Protein AF-0000000079040332 (afdb_homodimer)

Sequence (284 aa):
MSKGRRFQNVTPEMDKLKLGEQLLMAARIGDLRDVELLFLKGADITYCDQYGLTALHAAAIKGHKDVALMLVEFGFDLESRDGEGHVPLHLAVVGGNLATVEMLIQNGANVNAKSKSGATPLYMATAMGYDDITEFLISRGGMSKGRRFQNVTPEMDKLKLGEQLLMAARIGDLRDVELLFLKGADITYCDQYGLTALHAAAIKGHKDVALMLVEFGFDLESRDGEGHVPLHLAVVGGNLATVEMLIQNGANVNAKSKSGATPLYMATAMGYDDITEFLISRGG

Foldseek 3Di:
DPPPPPPPCCDPVVLQQVLQVVLLVCLLVLPQPSNVVSVVVRHDQCHDDPQQDGSLLNNLLQQSQVNNLVSVVSPRDQLRQTNFRDGSLLSNLNSLHQSNNVSSVVSPRDLQRQTPVGDGSLNSNVVVVSVVNNVVSVVVPD/DCPPPPPVCCDPVVLQQVLQVVLLVCLLVLPQVSVVVSVVVRHDQCHDDPQQDGSLLNNLLQQSQVNNLVSVVSPRDQLRQTNFRDGSLLSNLNSLHQSNNVSSVVSPRDLARQTPVGDGSLNSNVVVVSVVNNVVSVVVPD

InterPro domains:
  IPR002110 Ankyrin repeat [PF00023] (118-141)
  IPR002110 Ankyrin repeat [PF12796] (23-114)
  IPR002110 Ankyrin repeat [PR01415] (52-67)
  IPR002110 Ankyrin repeat [PR01415] (100-114)
  IPR002110 Ankyrin repeat [PS50088] (51-83)
  IPR002110 Ankyrin repeat [PS50088] (84-116)
  IPR002110 Ankyrin repeat [PS50088] (117-142)
  IPR002110 Ankyrin repeat [SM00248] (51-80)
  IPR002110 Ankyrin repeat [SM00248] (84-113)
  IPR002110 Ankyrin repeat [SM00248] (117-142)
  IPR036770 Ankyrin repeat-containing domain superfamily [G3DSA:1.25.40.20] (2-142)
  IPR036770 Ankyrin repeat-containing domain superfamily [SSF48403] (23-141)

Solvent-accessible surface area (backbone atoms only — not comparable to full-atom values): 14486 Å² total; per-residue (Å²): 133,80,77,71,80,76,71,73,78,71,44,77,62,52,48,17,51,54,30,15,54,52,28,27,53,27,24,46,72,49,36,51,68,55,32,52,51,31,50,75,73,49,27,34,77,80,46,50,51,98,54,33,46,30,33,50,33,35,6,22,32,64,41,24,42,70,42,33,51,50,38,47,74,74,62,47,64,60,75,46,51,25,58,59,32,41,26,27,59,43,30,6,41,72,45,64,27,53,70,30,40,50,51,42,47,75,72,67,35,66,60,71,46,53,26,72,59,58,54,29,36,43,54,52,17,54,73,69,61,36,60,69,48,29,52,50,34,48,75,70,69,68,133,80,77,71,77,75,71,73,78,70,43,78,62,52,47,16,51,53,31,15,53,51,28,26,54,25,22,46,72,49,37,53,68,55,33,52,51,31,50,74,72,48,28,35,77,82,43,49,52,96,52,33,46,30,32,51,33,35,6,22,32,65,40,25,42,69,42,31,51,50,39,49,74,72,63,45,64,60,75,46,51,26,58,59,32,40,28,28,56,41,31,7,40,74,47,63,29,53,70,30,39,50,50,42,46,75,71,66,36,65,59,69,44,53,24,72,60,60,54,29,35,43,56,51,17,55,74,68,62,36,61,70,47,29,52,49,35,48,75,71,69,67

Radius of gyration: 22.01 Å; Cα contacts (8 Å, |Δi|>4): 512; chains: 2; bounding box: 84×58×55 Å

Secondary structure (DSSP, 8-state):
-----------HHHHHHHHHHHHHHHHHTT-HHHHHHHHHTT--TT-B-TT--BHHHHHHHTT-HHHHHHHHHHT--TT---TT---HHHHHHHHT-HHHHHHHHHTT--TT---TT---HHHHHHHHT-HHHHHHHHHTT-/-----------HHHHHHHHHHHHHHHHHTT-HHHHHHHHHTT--TT-B-TT--BHHHHHHHTT-HHHHHHHHHHT--TT---TT---HHHHHHHHT-HHHHHHHHHTT--TT---TT---HHHHHHHHT-HHHHHHHHHTT-

pLDDT: mean 92.26, std 16.17, range [25.64, 98.94]

Organism: Rubus argutus (NCBI:txid59490)

Nearest PDB structures (foldseek):
  8p9d-assembly1_F  TM=9.697E-01  e=2.340E-11  Lama glama
  9f23-assembly2_D  TM=9.684E-01  e=4.153E-11  synthetic construct
  2v5q-assembly1_D  TM=9.792E-01  e=7.370E-11  synthetic construct
  5kba-assembly1_B  TM=9.882E-01  e=8.547E-10  synthetic construct
  5kba-assembly2_D  TM=9.888E-01  e=1.598E-09  synthetic construct

Structure (mmCIF, N/CA/C/O backbone):
data_AF-0000000079040332-model_v1
#
loop_
_entity.id
_entity.type
_entity.pdbx_description
1 polymer 'Ankyrin repeat protein'
#
loop_
_atom_site.group_PDB
_atom_site.id
_atom_site.type_symbol
_atom_site.label_atom_id
_atom_site.label_alt_id
_atom_site.label_comp_id
_atom_site.label_asym_id
_atom_site.label_entity_id
_atom_site.label_seq_id
_atom_site.pdbx_PDB_ins_code
_atom_site.Cartn_x
_atom_site.Cartn_y
_atom_site.Cartn_z
_atom_site.occupancy
_atom_site.B_iso_or_equiv
_atom_site.auth_seq_id
_atom_site.auth_comp_id
_atom_site.auth_asym_id
_atom_site.auth_atom_id
_atom_site.pdbx_PDB_model_num
ATOM 1 N N . MET A 1 1 ? -39.75 18.578 34.094 1 30.09 1 MET A N 1
ATOM 2 C CA . MET A 1 1 ? -38.562 17.719 34.094 1 30.09 1 MET A CA 1
ATOM 3 C C . MET A 1 1 ? -37.594 18.125 32.969 1 30.09 1 MET A C 1
ATOM 5 O O . MET A 1 1 ? -37.875 17.938 31.797 1 30.09 1 MET A O 1
ATOM 9 N N . SER A 1 2 ? -36.875 19.281 33.125 1 26.05 2 SER A N 1
ATOM 10 C CA . SER A 1 2 ? -36.062 20.016 32.188 1 26.05 2 SER A CA 1
ATOM 11 C C . SER A 1 2 ? -34.844 19.188 31.734 1 26.05 2 SER A C 1
ATOM 13 O O . SER A 1 2 ? -34 18.812 32.562 1 26.05 2 SER A O 1
ATOM 15 N N . LYS A 1 3 ? -35.125 18.078 31 1 36.06 3 LYS A N 1
ATOM 16 C CA . LYS A 1 3 ? -34 17.297 30.5 1 36.06 3 LYS A CA 1
ATOM 17 C C . LYS A 1 3 ? -32.812 18.203 30.125 1 36.06 3 LYS A C 1
ATOM 19 O O . LYS A 1 3 ? -32.906 18.984 29.172 1 36.06 3 LYS A O 1
ATOM 24 N N . GLY A 1 4 ? -32.062 18.797 31.016 1 33.41 4 GLY A N 1
ATOM 25 C CA . GLY A 1 4 ? -30.906 19.625 30.781 1 33.41 4 GLY A CA 1
ATOM 26 C C . GLY A 1 4 ? -30.016 19.109 29.672 1 33.41 4 GLY A C 1
ATOM 27 O O . GLY A 1 4 ? -29.75 17.906 29.578 1 33.41 4 GLY A O 1
ATOM 28 N N . ARG A 1 5 ? -29.969 19.656 28.484 1 37.31 5 ARG A N 1
ATOM 29 C CA . ARG A 1 5 ? -29.047 19.406 27.391 1 37.31 5 ARG A CA 1
ATOM 30 C C . ARG A 1 5 ? -27.609 19.375 27.875 1 37.31 5 ARG A C 1
ATOM 32 O O . ARG A 1 5 ? -27.062 20.406 28.281 1 37.31 5 ARG A O 1
ATOM 39 N N . ARG A 1 6 ? -27.172 18.375 28.672 1 36.81 6 ARG A N 1
ATOM 40 C CA . ARG A 1 6 ? -25.781 18.25 29.094 1 36.81 6 ARG A CA 1
ATOM 41 C C . ARG A 1 6 ? -24.828 18.672 27.969 1 36.81 6 ARG A C 1
ATOM 43 O O . ARG A 1 6 ? -24.781 18.031 26.922 1 36.81 6 ARG A O 1
ATOM 50 N N . PHE A 1 7 ? -24.5 19.938 27.703 1 39.25 7 PHE A N 1
ATOM 51 C CA . PHE A 1 7 ? -23.328 20.484 27.031 1 39.25 7 PHE A CA 1
ATOM 52 C C . PHE A 1 7 ? -22.094 19.625 27.281 1 39.25 7 PHE A C 1
ATOM 54 O O . PHE A 1 7 ? -21.672 19.469 28.422 1 39.25 7 PHE A O 1
ATOM 61 N N . GLN A 1 8 ? -21.984 18.516 26.719 1 42.94 8 GLN A N 1
ATOM 62 C CA . GLN A 1 8 ? -20.719 17.812 26.859 1 42.94 8 GLN A CA 1
ATOM 63 C C . GLN A 1 8 ? -19.531 18.781 26.875 1 42.94 8 GLN A C 1
ATOM 65 O O . GLN A 1 8 ? -19.422 19.641 26 1 42.94 8 GLN A O 1
ATOM 70 N N . ASN A 1 9 ? -19.031 19.25 27.891 1 43.06 9 ASN A N 1
ATOM 71 C CA . ASN A 1 9 ? -17.812 20 28.141 1 43.06 9 ASN A CA 1
ATOM 72 C C . ASN A 1 9 ? -16.703 19.625 27.172 1 43.06 9 ASN A C 1
ATOM 74 O O . ASN A 1 9 ? -16.016 18.609 27.359 1 43.06 9 ASN A O 1
ATOM 78 N N . VAL A 1 10 ? -16.844 19.766 25.781 1 53.16 10 VAL A N 1
ATOM 79 C CA . VAL A 1 10 ? -15.742 19.641 24.844 1 53.16 10 VAL A CA 1
ATOM 80 C C . VAL A 1 10 ? -14.555 20.484 25.312 1 53.16 10 VAL A C 1
ATOM 82 O O . VAL A 1 10 ? -14.68 21.703 25.484 1 53.16 10 VAL A O 1
ATOM 85 N N . THR A 1 11 ? -13.734 19.891 26.188 1 57.22 11 THR A N 1
ATOM 86 C CA . THR A 1 11 ? -12.508 20.547 26.625 1 57.22 11 THR A CA 1
ATOM 87 C C . THR A 1 11 ? -11.711 21.062 25.438 1 57.22 11 THR A C 1
ATOM 89 O O . THR A 1 11 ? -11.922 20.609 24.312 1 57.22 11 THR A O 1
ATOM 92 N N . PRO A 1 12 ? -11.078 22.234 25.656 1 61.81 12 PRO A N 1
ATOM 93 C CA . PRO A 1 12 ? -10.203 22.75 24.609 1 61.81 12 PRO A CA 1
ATOM 94 C C . PRO A 1 12 ? -9.391 21.656 23.922 1 61.81 12 PRO A C 1
ATOM 96 O O . PRO A 1 12 ? -9.133 21.75 22.719 1 61.81 12 PRO A O 1
ATOM 99 N N . GLU A 1 13 ? -9.07 20.625 24.625 1 66.62 13 GLU A N 1
ATOM 100 C CA . GLU A 1 13 ? -8.273 19.547 24.078 1 66.62 13 GLU A CA 1
ATOM 101 C C . GLU A 1 13 ? -9.094 18.672 23.141 1 66.62 13 GLU A C 1
ATOM 103 O O . GLU A 1 13 ? -8.609 18.219 22.109 1 66.62 13 GLU A O 1
ATOM 108 N N . MET A 1 14 ? -10.211 18.391 23.5 1 70.62 14 MET A N 1
ATOM 109 C CA . MET A 1 14 ? -11.102 17.578 22.672 1 70.62 14 MET A CA 1
ATOM 110 C C . MET A 1 14 ? -11.406 18.266 21.344 1 70.62 14 MET A C 1
ATOM 112 O O . MET A 1 14 ? -11.547 17.609 20.312 1 70.62 14 MET A O 1
ATOM 116 N N . ASP A 1 15 ? -11.281 19.484 21.562 1 85.12 15 ASP A N 1
ATOM 117 C CA . ASP A 1 15 ? -11.523 20.281 20.359 1 85.12 15 ASP A CA 1
ATOM 118 C C . ASP A 1 15 ? -10.359 20.141 19.375 1 85.12 15 ASP A C 1
ATOM 120 O O . ASP A 1 15 ? -10.578 19.984 18.172 1 85.12 15 ASP A O 1
ATOM 124 N N . LYS A 1 16 ? -9.242 20.016 20.031 1 92.25 16 LYS A N 1
ATOM 125 C CA . LYS A 1 16 ? -8.07 19.906 19.172 1 92.25 16 LYS A CA 1
ATOM 126 C C . LYS A 1 16 ? -8.008 18.562 18.469 1 92.25 16 LYS A C 1
ATOM 128 O O . LYS A 1 16 ? -7.613 18.469 17.297 1 92.25 16 LYS A O 1
ATOM 133 N N . LEU A 1 17 ? -8.422 17.5 19.234 1 94.31 17 LEU A N 1
ATOM 134 C CA . LEU A 1 17 ? -8.43 16.156 18.672 1 94.31 17 LEU A CA 1
ATOM 135 C C . LEU A 1 17 ? -9.461 16.031 17.547 1 94.31 17 LEU A C 1
ATOM 137 O O . LEU A 1 17 ? -9.18 15.438 16.516 1 94.31 17 LEU A O 1
ATOM 141 N N . LYS A 1 18 ? -10.578 16.531 17.781 1 95.94 18 LYS A N 1
ATOM 142 C CA . LYS A 1 18 ? -11.609 16.531 16.75 1 95.94 18 LYS A CA 1
ATOM 143 C C . LYS A 1 18 ? -11.164 17.312 15.523 1 95.94 18 LYS A C 1
ATOM 145 O O . LYS A 1 18 ? -11.398 16.891 14.391 1 95.94 18 LYS A O 1
ATOM 150 N N . LEU A 1 19 ? -10.539 18.422 15.727 1 97.31 19 LEU A N 1
ATOM 151 C CA . LEU A 1 19 ? -10 19.219 14.625 1 97.31 19 LEU A CA 1
ATOM 152 C C . LEU A 1 19 ? -8.906 18.469 13.891 1 97.31 19 LEU A C 1
ATOM 154 O O . LEU A 1 19 ? -8.805 18.547 12.664 1 97.31 19 LEU A O 1
ATOM 158 N N . GLY A 1 20 ? -8.102 17.703 14.641 1 97.75 20 GLY A N 1
ATOM 159 C CA . GLY A 1 20 ? -7.086 16.859 14.016 1 97.75 20 GLY A CA 1
ATOM 160 C C . GLY A 1 20 ? -7.668 15.805 13.102 1 97.75 20 GLY A C 1
ATOM 161 O O . GLY A 1 20 ? -7.141 15.547 12.016 1 97.75 20 GLY A O 1
ATOM 162 N N . GLU A 1 21 ? -8.742 15.227 13.586 1 97.5 21 GLU A N 1
ATOM 163 C CA . GLU A 1 21 ? -9.453 14.25 12.766 1 97.5 21 GLU A CA 1
ATOM 164 C C . GLU A 1 21 ? -9.984 14.891 11.492 1 97.5 21 GLU A C 1
ATOM 166 O O . GLU A 1 21 ? -9.867 14.305 10.406 1 97.5 21 GLU A O 1
ATOM 171 N N . GLN A 1 22 ? -10.57 16.031 11.625 1 97.81 22 GLN A N 1
ATOM 172 C CA . GLN A 1 22 ? -11.07 16.766 10.461 1 97.81 22 GLN A CA 1
ATOM 173 C C . GLN A 1 22 ? -9.93 17.156 9.531 1 97.81 22 GLN A C 1
ATOM 175 O O . GLN A 1 22 ? -10.086 17.125 8.305 1 97.81 22 GLN A O 1
ATOM 180 N N . LEU A 1 23 ? -8.805 17.5 10.102 1 98.44 23 LEU A N 1
ATOM 181 C CA . LEU A 1 23 ? -7.633 17.859 9.312 1 98.44 23 LEU A CA 1
ATOM 182 C C . LEU A 1 23 ? -7.129 16.672 8.508 1 98.44 23 LEU A C 1
ATOM 184 O O . LEU A 1 23 ? -6.801 16.812 7.324 1 98.44 23 LEU A O 1
ATOM 188 N N . LEU A 1 24 ? -7.102 15.523 9.117 1 98.31 24 LEU A N 1
ATOM 189 C CA . LEU A 1 24 ? -6.711 14.312 8.398 1 98.31 24 LEU A CA 1
ATOM 190 C C . LEU A 1 24 ? -7.652 14.047 7.227 1 98.31 24 LEU A C 1
ATOM 192 O O . LEU A 1 24 ? -7.203 13.75 6.117 1 98.31 24 LEU A O 1
ATOM 196 N N . MET A 1 25 ? -8.938 14.219 7.438 1 97.12 25 MET A N 1
ATOM 197 C CA . MET A 1 25 ? -9.922 14.008 6.375 1 97.12 25 MET A CA 1
ATOM 198 C C . MET A 1 25 ? -9.719 15.016 5.242 1 97.12 25 MET A C 1
ATOM 200 O O . MET A 1 25 ? -9.773 14.656 4.066 1 97.12 25 MET A O 1
ATOM 204 N N . ALA A 1 26 ? -9.523 16.203 5.582 1 98.31 26 ALA A N 1
ATOM 205 C CA . ALA A 1 26 ? -9.281 17.25 4.59 1 98.31 26 ALA A CA 1
ATOM 206 C C . ALA A 1 26 ? -8.016 16.953 3.779 1 98.31 26 ALA A C 1
ATOM 208 O O . ALA A 1 26 ? -8 17.141 2.561 1 98.31 26 ALA A O 1
ATOM 209 N N . ALA A 1 27 ? -6.961 16.484 4.449 1 98.56 27 ALA A N 1
ATOM 210 C CA . ALA A 1 27 ? -5.711 16.141 3.787 1 98.56 27 ALA A CA 1
ATOM 211 C C . ALA A 1 27 ? -5.91 14.977 2.816 1 98.56 27 ALA A C 1
ATOM 213 O O . ALA A 1 27 ? -5.352 14.977 1.717 1 98.56 27 ALA A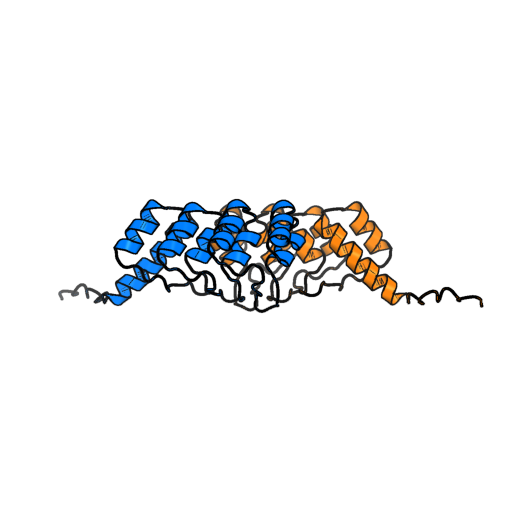 O 1
ATOM 214 N N . ARG A 1 28 ? -6.734 14.07 3.217 1 97.06 28 ARG A N 1
ATOM 215 C CA . ARG A 1 28 ? -7.004 12.875 2.426 1 97.06 28 ARG A CA 1
ATOM 216 C C . ARG A 1 28 ? -7.641 13.234 1.088 1 97.06 28 ARG A C 1
ATOM 218 O O . ARG A 1 28 ? -7.375 12.586 0.072 1 97.06 28 ARG A O 1
ATOM 225 N N . ILE A 1 29 ? -8.43 14.25 1.124 1 96.44 29 ILE A N 1
ATOM 226 C CA . ILE A 1 29 ? -9.133 14.578 -0.11 1 96.44 29 ILE A CA 1
ATOM 227 C C . ILE A 1 29 ? -8.453 15.75 -0.802 1 96.44 29 ILE A C 1
ATOM 229 O O . ILE A 1 29 ? -8.953 16.266 -1.802 1 96.44 29 ILE A O 1
ATOM 233 N N . GLY A 1 30 ? -7.383 16.266 -0.283 1 98.12 30 GLY A N 1
ATOM 234 C CA . GLY A 1 30 ? -6.578 17.281 -0.933 1 98.12 30 GLY A CA 1
ATOM 235 C C . GLY A 1 30 ? -7.164 18.672 -0.812 1 98.12 30 GLY A C 1
ATOM 236 O O . GLY A 1 30 ? -6.953 19.516 -1.681 1 98.12 30 GLY A O 1
ATOM 237 N N . ASP A 1 31 ? -7.941 18.906 0.249 1 98.12 31 ASP A N 1
ATOM 238 C CA . ASP A 1 31 ? -8.57 20.203 0.463 1 98.12 31 ASP A CA 1
ATOM 239 C C . ASP A 1 31 ? -7.617 21.156 1.167 1 98.12 31 ASP A C 1
ATOM 241 O O . ASP A 1 31 ? -7.66 21.297 2.391 1 98.12 31 ASP A O 1
ATOM 245 N N . LEU A 1 32 ? -6.887 21.859 0.374 1 98.62 32 LEU A N 1
ATOM 246 C CA . LEU A 1 32 ? -5.836 22.734 0.88 1 98.62 32 LEU A CA 1
ATOM 247 C C . LEU A 1 32 ? -6.418 23.812 1.79 1 98.62 32 LEU A C 1
ATOM 249 O O . LEU A 1 32 ? -5.875 24.078 2.863 1 98.62 32 LEU A O 1
ATOM 253 N N . ARG A 1 33 ? -7.492 24.359 1.397 1 98.44 33 ARG A N 1
ATOM 254 C CA . ARG A 1 33 ? -8.117 25.453 2.148 1 98.44 33 ARG A CA 1
ATOM 255 C C . ARG A 1 33 ? -8.555 24.969 3.529 1 98.44 33 ARG A C 1
ATOM 257 O O . ARG A 1 33 ? -8.258 25.609 4.539 1 98.44 33 ARG A O 1
ATOM 264 N N . ASP A 1 34 ? -9.211 23.844 3.588 1 98.44 34 ASP A N 1
ATOM 265 C CA . ASP A 1 34 ? -9.703 23.328 4.863 1 98.44 34 ASP A CA 1
ATOM 266 C C . ASP A 1 34 ? -8.547 22.891 5.758 1 98.44 34 ASP A C 1
ATOM 268 O O . ASP A 1 34 ? -8.609 23.031 6.98 1 98.44 34 ASP A O 1
ATOM 272 N N . VAL A 1 35 ? -7.508 22.312 5.172 1 98.69 35 VAL A N 1
ATOM 273 C CA . VAL A 1 35 ? -6.328 21.953 5.941 1 98.69 35 VAL A CA 1
ATOM 274 C C . VAL A 1 35 ? -5.758 23.188 6.641 1 98.69 35 VAL A C 1
ATOM 276 O O . VAL A 1 35 ? -5.48 23.141 7.844 1 98.69 35 VAL A O 1
ATOM 279 N N . GLU A 1 36 ? -5.633 24.266 5.91 1 98.38 36 GLU A N 1
ATOM 280 C CA . GLU A 1 36 ? -5.105 25.5 6.477 1 98.38 36 GLU A CA 1
ATOM 281 C C . GLU A 1 36 ? -6.004 26.016 7.59 1 98.38 36 GLU A C 1
ATOM 283 O O . GLU A 1 36 ? -5.523 26.375 8.672 1 98.38 36 GLU A O 1
ATOM 288 N N . LEU A 1 37 ? -7.27 26.062 7.352 1 97.75 37 LEU A N 1
ATOM 289 C CA . LEU A 1 37 ? -8.234 26.578 8.312 1 97.75 37 LEU A CA 1
ATOM 290 C C . LEU A 1 37 ? -8.195 25.766 9.609 1 97.75 37 LEU A C 1
ATOM 292 O O . LEU A 1 37 ? -8.164 26.328 10.703 1 97.75 37 LEU A O 1
ATOM 296 N N . LEU A 1 38 ? -8.195 24.469 9.477 1 98 38 LEU A N 1
ATOM 297 C CA . LEU A 1 38 ? -8.219 23.578 10.633 1 98 38 LEU A CA 1
ATOM 298 C C . LEU A 1 38 ? -6.926 23.703 11.445 1 98 38 LEU A C 1
ATOM 300 O O . LEU A 1 38 ? -6.953 23.672 12.672 1 98 38 LEU A O 1
ATOM 304 N N . PHE A 1 39 ? -5.812 23.922 10.781 1 97.5 39 PHE A N 1
ATOM 305 C CA . PHE A 1 39 ? -4.547 24.141 11.461 1 97.5 39 PHE A CA 1
ATOM 306 C C . PHE A 1 39 ? -4.594 25.438 12.266 1 97.5 39 PHE A C 1
ATOM 308 O O . PHE A 1 39 ? -4.195 25.469 13.43 1 97.5 39 PHE A O 1
ATOM 315 N N . LEU A 1 40 ? -5.105 26.453 11.641 1 96.38 40 LEU A N 1
ATOM 316 C CA . LEU A 1 40 ? -5.184 27.766 12.281 1 96.38 40 LEU A CA 1
ATOM 317 C C . LEU A 1 40 ? -6.121 27.734 13.484 1 96.38 40 LEU A C 1
ATOM 319 O O . LEU A 1 40 ? -5.914 28.453 14.461 1 96.38 40 LEU A O 1
ATOM 323 N N . LYS A 1 41 ? -7.051 26.812 13.453 1 96.25 41 LYS A N 1
ATOM 324 C CA . LYS A 1 41 ? -8.008 26.656 14.547 1 96.25 41 LYS A CA 1
ATOM 325 C C . LYS A 1 41 ? -7.398 25.844 15.695 1 96.25 41 LYS A C 1
ATOM 327 O O . LYS A 1 41 ? -8.016 25.703 16.7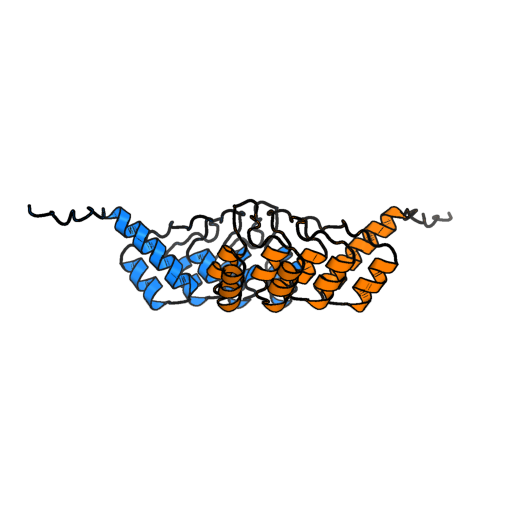5 1 96.25 41 LYS A O 1
ATOM 332 N N . GLY A 1 42 ? -6.215 25.312 15.453 1 96.31 42 GLY A N 1
ATOM 333 C CA . GLY A 1 42 ? -5.508 24.672 16.547 1 96.31 42 GLY A CA 1
ATOM 334 C C . GLY A 1 42 ? -5.574 23.156 16.5 1 96.31 42 GLY A C 1
ATOM 335 O O . GLY A 1 42 ? -5.434 22.484 17.531 1 96.31 42 GLY A O 1
ATOM 336 N N . ALA A 1 43 ? -5.777 22.562 15.305 1 96.94 43 ALA A N 1
ATOM 337 C CA . ALA A 1 43 ? -5.836 21.109 15.148 1 96.94 43 ALA A CA 1
ATOM 338 C C . ALA A 1 43 ? -4.59 20.438 15.727 1 96.94 43 ALA A C 1
ATOM 340 O O . ALA A 1 43 ? -3.475 20.938 15.547 1 96.94 43 ALA A O 1
ATOM 341 N N . ASP A 1 44 ? -4.793 19.359 16.422 1 96.56 44 ASP A N 1
ATOM 342 C CA . ASP A 1 44 ? -3.682 18.547 16.906 1 96.56 44 ASP A CA 1
ATOM 343 C C . ASP A 1 44 ? -2.914 17.922 15.75 1 96.56 44 ASP A C 1
ATOM 345 O O . ASP A 1 44 ? -3.408 17 15.102 1 96.56 44 ASP A O 1
ATOM 349 N N . ILE A 1 45 ? -1.72 18.312 15.539 1 96.31 45 ILE A N 1
ATOM 350 C CA . ILE A 1 45 ? -0.974 17.875 14.359 1 96.31 45 ILE A CA 1
ATOM 351 C C . ILE A 1 45 ? -0.37 16.5 14.609 1 96.31 45 ILE A C 1
ATOM 353 O O . ILE A 1 45 ? 0.228 15.906 13.711 1 96.31 45 ILE A O 1
ATOM 357 N N . THR A 1 46 ? -0.535 16.016 15.875 1 96.44 46 THR A N 1
ATOM 358 C CA . THR A 1 46 ? -0.035 14.688 16.172 1 96.44 46 THR A CA 1
ATOM 359 C C . THR A 1 46 ? -1.148 13.648 16.047 1 96.44 46 THR A C 1
ATOM 361 O O . THR A 1 46 ? -0.915 12.453 16.234 1 96.44 46 THR A O 1
ATOM 364 N N . TYR A 1 47 ? -2.307 14.086 15.641 1 96.81 47 TYR A N 1
ATOM 365 C CA . TYR A 1 47 ? -3.426 13.164 15.508 1 96.81 47 TYR A CA 1
ATOM 366 C C . TYR A 1 47 ? -3.145 12.117 14.43 1 96.81 47 TYR A C 1
ATOM 368 O O . TYR A 1 47 ? -2.629 12.445 13.359 1 96.81 47 TYR A O 1
ATOM 376 N N . CYS A 1 48 ? -3.428 10.875 14.727 1 96.81 48 CYS A N 1
ATOM 377 C CA . CYS A 1 48 ? -3.447 9.781 13.758 1 96.81 48 CYS A CA 1
ATOM 378 C C . CYS A 1 48 ? -4.645 8.867 13.992 1 96.81 48 CYS A C 1
ATOM 380 O O . CYS A 1 48 ? -5.223 8.867 15.086 1 96.81 48 CYS A O 1
ATOM 382 N N . ASP A 1 49 ? -5.066 8.203 12.969 1 95.31 49 ASP A N 1
ATOM 383 C CA . ASP A 1 49 ? -6.215 7.309 13.109 1 95.31 49 ASP A CA 1
ATOM 384 C C . ASP A 1 49 ? -5.801 5.988 13.75 1 95.31 49 ASP A C 1
ATOM 386 O O . ASP A 1 49 ? -4.691 5.863 14.273 1 95.31 49 ASP A O 1
ATOM 390 N N . GLN A 1 50 ? -6.723 5.07 13.859 1 93.75 50 GLN A N 1
ATOM 391 C CA . GLN A 1 50 ? -6.504 3.824 14.578 1 93.75 50 GLN A CA 1
ATOM 392 C C . GLN A 1 50 ? -5.414 2.986 13.914 1 93.75 50 GLN A C 1
ATOM 394 O O . GLN A 1 50 ? -4.906 2.035 14.516 1 93.75 50 GLN A O 1
ATOM 399 N N . TYR A 1 51 ? -5.031 3.295 12.742 1 93.31 51 TYR A N 1
ATOM 400 C CA . TYR A 1 51 ? -4.004 2.547 12.023 1 93.31 51 TYR A CA 1
ATOM 401 C C . TYR A 1 51 ? -2.701 3.334 11.961 1 93.31 51 TYR A C 1
ATOM 403 O O . TYR A 1 51 ? -1.787 2.977 11.219 1 93.31 51 TYR A O 1
ATOM 411 N N . GLY A 1 52 ? -2.699 4.488 12.625 1 95.94 52 GLY A N 1
ATOM 412 C CA . GLY A 1 52 ? -1.472 5.258 12.758 1 95.94 52 GLY A CA 1
ATOM 413 C C . GLY A 1 52 ? -1.266 6.25 11.625 1 95.94 52 GLY A C 1
ATOM 414 O O . GLY A 1 52 ? -0.216 6.891 11.53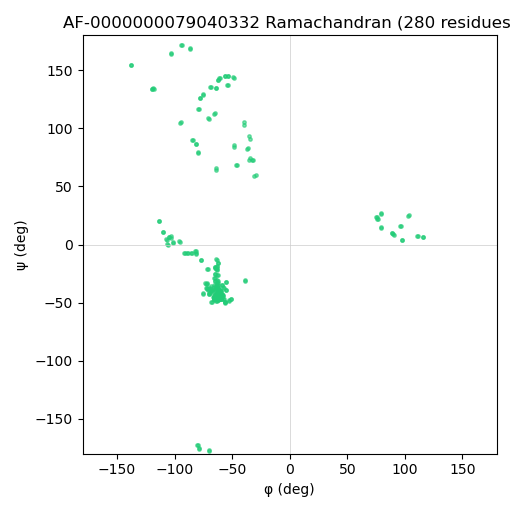9 1 95.94 52 GLY A O 1
ATOM 415 N N . LEU A 1 53 ? -2.234 6.418 10.812 1 97.06 53 LEU A N 1
ATOM 416 C CA . LEU A 1 53 ? -2.115 7.332 9.68 1 97.06 53 LEU A CA 1
ATOM 417 C C . LEU A 1 53 ? -2.279 8.781 10.133 1 97.06 53 LEU A C 1
ATOM 419 O O . LEU A 1 53 ? -3.295 9.133 10.734 1 97.06 53 LEU A O 1
ATOM 423 N N . THR A 1 54 ? -1.354 9.57 9.82 1 98.44 54 THR A N 1
ATOM 424 C CA . THR A 1 54 ? -1.438 11.008 10.039 1 98.44 54 THR A CA 1
ATOM 425 C C . THR A 1 54 ? -1.954 11.711 8.789 1 98.44 54 THR A C 1
ATOM 427 O O . THR A 1 54 ? -2.068 11.094 7.723 1 98.44 54 THR A O 1
ATOM 430 N N . ALA A 1 55 ? -2.229 12.977 8.953 1 98.69 55 ALA A N 1
ATOM 431 C CA . ALA A 1 55 ? -2.639 13.781 7.805 1 98.69 55 ALA A CA 1
ATOM 432 C C . ALA A 1 55 ? -1.567 13.766 6.719 1 98.69 55 ALA A C 1
ATOM 434 O O . ALA A 1 55 ? -1.883 13.742 5.523 1 98.69 55 ALA A O 1
ATOM 435 N N . LEU A 1 56 ? -0.329 13.734 7.105 1 98.81 56 LEU A N 1
ATOM 436 C CA . LEU A 1 56 ? 0.759 13.727 6.137 1 98.81 56 LEU A CA 1
ATOM 437 C C . LEU A 1 56 ? 0.806 12.398 5.387 1 98.81 56 LEU A C 1
ATOM 439 O O . LEU A 1 56 ? 0.993 12.375 4.168 1 98.81 56 LEU A O 1
ATOM 443 N N . HIS A 1 57 ? 0.636 11.289 6.105 1 98.62 57 HIS A N 1
ATOM 444 C CA . HIS A 1 57 ? 0.504 10.008 5.434 1 98.62 57 HIS A CA 1
ATOM 445 C C . HIS A 1 57 ? -0.59 10.047 4.371 1 98.62 57 HIS A C 1
ATOM 447 O O . HIS A 1 57 ? -0.38 9.609 3.238 1 98.62 57 HIS A O 1
ATOM 453 N N . ALA A 1 58 ? -1.73 10.57 4.781 1 98.06 58 ALA A N 1
ATOM 454 C CA . ALA A 1 58 ? -2.906 10.586 3.914 1 98.06 58 ALA A CA 1
ATOM 455 C C . ALA A 1 58 ? -2.656 11.438 2.67 1 98.06 58 ALA A C 1
ATOM 457 O O . ALA A 1 58 ? -2.965 11.016 1.553 1 98.06 58 ALA A O 1
ATOM 458 N N . ALA A 1 59 ? -2.133 12.578 2.809 1 98.69 59 ALA A N 1
ATOM 459 C CA . ALA A 1 59 ? -1.824 13.445 1.674 1 98.69 59 ALA A CA 1
ATOM 460 C C . ALA A 1 59 ? -0.792 12.805 0.755 1 98.69 59 ALA A C 1
ATOM 462 O O . ALA A 1 59 ? -0.881 12.922 -0.469 1 98.69 59 ALA A O 1
ATOM 463 N N . ALA A 1 60 ? 0.18 12.086 1.317 1 98.62 60 ALA A N 1
ATOM 464 C CA . ALA A 1 60 ? 1.28 11.492 0.567 1 98.62 60 ALA A CA 1
ATOM 465 C C . ALA A 1 60 ? 0.782 10.367 -0.334 1 98.62 60 ALA A C 1
ATOM 467 O O . ALA A 1 60 ? 1.1 10.328 -1.525 1 98.62 60 ALA A O 1
ATOM 468 N N . ILE A 1 61 ? 0.015 9.477 0.264 1 97.69 61 ILE A N 1
ATOM 469 C CA . ILE A 1 61 ? -0.414 8.305 -0.49 1 97.69 61 ILE A CA 1
ATOM 470 C C . ILE A 1 61 ? -1.327 8.734 -1.637 1 97.69 61 ILE A C 1
ATOM 472 O O . ILE A 1 61 ? -1.309 8.133 -2.713 1 97.69 61 ILE A O 1
ATOM 476 N N . LYS A 1 62 ? -2.07 9.891 -1.458 1 96.62 62 LYS A N 1
ATOM 477 C CA . LYS A 1 62 ? -3.01 10.367 -2.467 1 96.62 62 LYS A CA 1
ATOM 478 C C . LYS A 1 62 ? -2.318 11.289 -3.469 1 96.62 62 LYS A C 1
ATOM 480 O O . LYS A 1 62 ? -2.934 11.727 -4.441 1 96.62 62 LYS A O 1
ATOM 485 N N . GLY A 1 63 ? -1.126 11.594 -3.188 1 97.88 63 GLY A N 1
ATOM 486 C CA . GLY A 1 63 ? -0.365 12.422 -4.105 1 97.88 63 GLY A CA 1
ATOM 487 C C . GLY A 1 63 ? -0.765 13.891 -4.059 1 97.88 63 GLY A C 1
ATOM 488 O O . GLY A 1 63 ? -0.679 14.594 -5.062 1 97.88 63 GLY A O 1
ATOM 489 N N . HIS A 1 64 ? -1.334 14.328 -2.967 1 98.31 64 HIS A N 1
ATOM 490 C CA . HIS A 1 64 ? -1.655 15.742 -2.785 1 98.31 64 HIS A CA 1
ATOM 491 C C . HIS A 1 64 ? -0.423 16.531 -2.367 1 98.31 64 HIS A C 1
ATOM 493 O O . HIS A 1 64 ? -0.284 16.906 -1.199 1 98.31 64 HIS A O 1
ATOM 499 N N . LYS A 1 65 ? 0.353 16.812 -3.334 1 98.81 65 LYS A N 1
ATOM 500 C CA . LYS A 1 65 ? 1.675 17.391 -3.109 1 98.81 65 LYS A CA 1
ATOM 501 C C . LYS A 1 65 ? 1.576 18.719 -2.357 1 98.81 65 LYS A C 1
ATOM 503 O O . LYS A 1 65 ? 2.314 18.938 -1.398 1 98.81 65 LYS A O 1
ATOM 508 N N . ASP A 1 66 ? 0.638 19.562 -2.75 1 98.81 66 ASP A N 1
ATOM 509 C CA . ASP A 1 66 ? 0.524 20.891 -2.135 1 98.81 66 ASP A CA 1
ATOM 510 C C . ASP A 1 66 ? 0.075 20.781 -0.679 1 98.81 66 ASP A C 1
ATOM 512 O O . ASP A 1 66 ? 0.566 21.5 0.184 1 98.81 66 ASP A O 1
ATOM 516 N N . VAL A 1 67 ? -0.802 19.891 -0.431 1 98.88 67 VAL A N 1
ATOM 517 C CA . VAL A 1 67 ? -1.246 19.656 0.939 1 98.88 67 VAL A CA 1
ATOM 518 C C . VAL A 1 67 ? -0.091 19.094 1.77 1 98.88 67 VAL A C 1
ATOM 520 O O . VAL A 1 67 ? 0.152 19.547 2.889 1 98.88 67 VAL A O 1
ATOM 523 N N . ALA A 1 68 ? 0.615 18.141 1.204 1 98.88 68 ALA A N 1
ATOM 524 C CA . ALA A 1 68 ? 1.749 17.547 1.908 1 98.88 68 ALA A CA 1
ATOM 525 C C . ALA A 1 68 ? 2.799 18.594 2.244 1 98.88 68 ALA A C 1
ATOM 527 O O . ALA A 1 68 ? 3.322 18.625 3.361 1 98.88 68 ALA A O 1
ATOM 528 N N . LEU A 1 69 ? 3.068 19.422 1.312 1 98.88 69 LEU A N 1
ATOM 529 C CA . LEU A 1 69 ? 4.039 20.5 1.536 1 98.88 69 LEU A CA 1
ATOM 530 C C . LEU A 1 69 ? 3.586 21.422 2.664 1 98.88 69 LEU A C 1
ATOM 532 O O . LEU A 1 69 ? 4.375 21.75 3.549 1 98.88 69 LEU A O 1
ATOM 536 N N . MET A 1 70 ? 2.359 21.797 2.631 1 98.81 70 MET A N 1
ATOM 537 C CA . MET A 1 70 ? 1.812 22.656 3.678 1 98.81 70 MET A CA 1
ATOM 538 C C . MET A 1 70 ? 1.923 21.984 5.043 1 98.81 70 MET A C 1
ATOM 540 O O . MET A 1 70 ? 2.293 22.625 6.027 1 98.81 70 MET A O 1
ATOM 544 N N . LEU A 1 71 ? 1.628 20.734 5.121 1 98.88 71 LEU A N 1
ATOM 545 C CA . LEU A 1 71 ? 1.704 19.984 6.375 1 98.88 71 LEU A CA 1
ATOM 546 C C . LEU A 1 71 ? 3.137 19.953 6.898 1 98.88 71 LEU A C 1
ATOM 548 O O . LEU A 1 71 ? 3.367 20.094 8.102 1 98.88 71 LEU A O 1
ATOM 552 N N . VAL A 1 72 ? 4.082 19.797 6.031 1 98.75 72 VAL A N 1
ATOM 553 C CA . VAL A 1 72 ? 5.492 19.812 6.414 1 98.75 72 VAL A CA 1
ATOM 554 C C . VAL A 1 72 ? 5.867 21.172 6.984 1 98.75 72 VAL A C 1
ATOM 556 O O . VAL A 1 72 ? 6.531 21.266 8.023 1 98.75 72 VAL A O 1
ATOM 559 N N . GLU A 1 73 ? 5.379 22.172 6.34 1 98.19 73 GLU A N 1
ATOM 560 C CA . GLU A 1 73 ? 5.633 23.531 6.809 1 98.19 73 GLU A CA 1
ATOM 561 C C . GLU A 1 73 ? 4.992 23.766 8.172 1 98.19 73 GLU A C 1
ATOM 563 O O . GLU A 1 73 ? 5.523 24.531 8.992 1 98.19 73 GLU A O 1
ATOM 568 N N . PHE A 1 74 ? 3.889 23.109 8.43 1 98.06 74 PHE A N 1
ATOM 569 C CA . PHE A 1 74 ? 3.168 23.25 9.688 1 98.06 74 PHE A CA 1
ATOM 570 C C . PHE A 1 74 ? 3.865 22.469 10.797 1 98.06 74 PHE A C 1
ATOM 572 O O . PHE A 1 74 ? 3.506 22.594 11.969 1 98.06 74 PHE A O 1
ATOM 579 N N . GLY A 1 75 ? 4.781 21.609 10.453 1 98.19 75 GLY A N 1
ATOM 580 C CA . GLY A 1 75 ? 5.57 20.938 11.477 1 98.19 75 GLY A CA 1
ATOM 581 C C . GLY A 1 75 ? 5.27 19.453 11.586 1 98.19 75 GLY A C 1
ATOM 582 O O . GLY A 1 75 ? 5.723 18.797 12.516 1 98.19 75 GLY A O 1
ATOM 583 N N . PHE A 1 76 ? 4.449 18.953 10.641 1 98.56 76 PHE A N 1
ATOM 584 C CA . PHE A 1 76 ? 4.215 17.516 10.664 1 98.56 76 PHE A CA 1
ATOM 585 C C . PHE A 1 76 ? 5.52 16.75 10.469 1 98.56 76 PHE A C 1
ATOM 587 O O . PHE A 1 76 ? 6.371 17.156 9.672 1 98.56 76 PHE A O 1
ATOM 594 N N . ASP A 1 77 ? 5.625 15.625 11.164 1 98.5 77 ASP A N 1
ATOM 595 C CA . ASP A 1 77 ? 6.832 14.805 11.219 1 98.5 77 ASP A CA 1
ATOM 596 C C . ASP A 1 77 ? 6.953 13.93 9.969 1 98.5 77 ASP A C 1
ATOM 598 O O . ASP A 1 77 ? 6.145 13.023 9.758 1 98.5 77 ASP A O 1
ATOM 602 N N . LEU A 1 78 ? 7.957 14.133 9.188 1 98.75 78 LEU A N 1
ATOM 603 C CA . LEU A 1 78 ? 8.211 13.383 7.961 1 98.75 78 LEU A CA 1
ATOM 604 C C . LEU A 1 78 ? 8.492 11.922 8.266 1 98.75 78 LEU A C 1
ATOM 606 O O . LEU A 1 78 ? 8.398 11.07 7.375 1 98.75 78 LEU A O 1
ATOM 610 N N . GLU A 1 79 ? 8.859 11.672 9.539 1 98.75 79 GLU A N 1
ATOM 611 C CA . GLU A 1 79 ? 9.281 10.32 9.898 1 98.75 79 GLU A CA 1
ATOM 612 C C . GLU A 1 79 ? 8.25 9.641 10.797 1 98.75 79 GLU A C 1
ATOM 614 O O . GLU A 1 79 ? 8.562 8.656 11.469 1 98.75 79 GLU A O 1
ATOM 619 N N . SER A 1 80 ? 7.047 10.328 10.883 1 98.44 80 SER A N 1
ATOM 620 C CA . SER A 1 80 ? 5.977 9.633 11.594 1 98.44 80 SER A CA 1
ATOM 621 C C . SER A 1 80 ? 5.695 8.266 10.984 1 98.44 80 SER A C 1
ATOM 623 O O . SER A 1 80 ? 5.809 8.094 9.766 1 98.44 80 SER A O 1
ATOM 625 N N . ARG A 1 81 ? 5.324 7.25 11.852 1 98.12 81 ARG A N 1
ATOM 626 C CA . ARG A 1 81 ? 5.133 5.883 11.383 1 98.12 81 ARG A CA 1
ATOM 627 C C . ARG A 1 81 ? 3.703 5.41 11.641 1 98.12 81 ARG A C 1
ATOM 629 O O . ARG A 1 81 ? 3.16 5.625 12.727 1 98.12 81 ARG A O 1
ATOM 636 N N . ASP A 1 82 ? 3.146 4.797 10.57 1 96.62 82 ASP A N 1
ATOM 637 C CA . ASP A 1 82 ? 1.847 4.168 10.781 1 96.62 82 ASP A CA 1
ATOM 638 C C . ASP A 1 82 ? 1.999 2.807 11.461 1 96.62 82 ASP A C 1
ATOM 640 O O . ASP A 1 82 ? 3.08 2.467 11.945 1 96.62 82 ASP A O 1
ATOM 644 N N . GLY A 1 83 ? 0.929 2.107 11.562 1 95.5 83 GLY A N 1
ATOM 645 C CA . GLY A 1 83 ? 0.912 0.839 12.273 1 95.5 83 GLY A CA 1
ATOM 646 C C . GLY A 1 83 ? 1.82 -0.206 11.656 1 95.5 83 GLY A C 1
ATOM 647 O O . GLY A 1 83 ? 2.16 -1.202 12.297 1 95.5 83 GLY A O 1
ATOM 648 N N . GLU A 1 84 ? 2.256 -0.026 10.445 1 95.12 84 GLU A N 1
ATOM 649 C CA . GLU A 1 84 ? 3.129 -0.965 9.75 1 95.12 84 GLU A CA 1
ATOM 650 C C . GLU A 1 84 ? 4.555 -0.427 9.656 1 95.12 84 GLU A C 1
ATOM 652 O O . GLU A 1 84 ? 5.422 -1.054 9.039 1 95.12 84 GLU A O 1
ATOM 657 N N . GLY A 1 85 ? 4.727 0.729 10.203 1 97.44 85 GLY A N 1
ATOM 658 C CA . GLY A 1 85 ? 6.047 1.331 10.195 1 97.44 85 GLY A CA 1
ATOM 659 C C . GLY A 1 85 ? 6.312 2.172 8.961 1 97.44 85 GLY A C 1
ATOM 660 O O . GLY A 1 85 ? 7.445 2.588 8.719 1 97.44 85 GLY A O 1
ATOM 661 N N . HIS A 1 86 ? 5.309 2.389 8.219 1 97.88 86 HIS A N 1
ATOM 662 C CA . HIS A 1 86 ? 5.488 3.227 7.043 1 97.88 86 HIS A CA 1
ATOM 663 C C . HIS A 1 86 ? 5.594 4.699 7.422 1 97.88 86 HIS A C 1
ATOM 665 O O . HIS A 1 86 ? 4.766 5.211 8.18 1 97.88 86 HIS A O 1
ATOM 671 N N . VAL A 1 87 ? 6.621 5.316 6.914 1 98.75 87 VAL A N 1
ATOM 672 C CA . VAL A 1 87 ? 6.668 6.773 6.965 1 98.75 87 VAL A CA 1
ATOM 673 C C . VAL A 1 87 ? 5.949 7.359 5.75 1 98.75 87 VAL A C 1
ATOM 675 O O . VAL A 1 87 ? 5.621 6.633 4.805 1 98.75 87 VAL A O 1
ATOM 678 N N . PRO A 1 88 ? 5.66 8.68 5.703 1 98.81 88 PRO A N 1
ATOM 679 C CA . PRO A 1 88 ? 4.938 9.297 4.586 1 98.81 88 PRO A CA 1
ATOM 680 C C . PRO A 1 88 ? 5.602 9.023 3.236 1 98.81 88 PRO A C 1
ATOM 682 O O . PRO A 1 88 ? 4.906 8.82 2.236 1 98.81 88 PRO A O 1
ATOM 685 N N . LEU A 1 89 ? 6.922 8.898 3.184 1 98.94 89 LEU A N 1
ATOM 686 C CA . LEU A 1 89 ? 7.613 8.633 1.926 1 98.94 89 LEU A CA 1
ATOM 687 C C . LEU A 1 89 ? 7.223 7.27 1.371 1 98.94 89 LEU A C 1
ATOM 689 O O . LEU A 1 89 ? 7.016 7.121 0.164 1 98.94 89 LEU A O 1
ATOM 693 N N . HIS A 1 90 ? 7.176 6.238 2.27 1 98.62 90 HIS A N 1
ATOM 694 C CA . HIS A 1 90 ? 6.68 4.949 1.805 1 98.62 90 HIS A CA 1
ATOM 695 C C . HIS A 1 90 ? 5.34 5.094 1.093 1 98.62 90 HIS A C 1
ATOM 697 O O . HIS A 1 90 ? 5.148 4.543 0.006 1 98.62 90 HIS A O 1
ATOM 703 N N . LEU A 1 91 ? 4.457 5.863 1.75 1 98.12 91 LEU A N 1
ATOM 704 C CA . LEU A 1 91 ? 3.09 5.965 1.246 1 98.12 91 LEU A CA 1
ATOM 705 C C . LEU A 1 91 ? 3.043 6.789 -0.035 1 98.12 91 LEU A C 1
ATOM 707 O O . LEU A 1 91 ? 2.238 6.516 -0.927 1 98.12 91 LEU A O 1
ATOM 711 N N . ALA A 1 92 ? 3.863 7.785 -0.193 1 98.69 92 ALA A N 1
ATOM 712 C CA . ALA A 1 92 ? 3.957 8.516 -1.455 1 98.69 92 ALA A CA 1
ATOM 713 C C . ALA A 1 92 ? 4.375 7.586 -2.594 1 98.69 92 ALA A C 1
ATOM 715 O O . ALA A 1 92 ? 3.889 7.719 -3.719 1 98.69 92 ALA A O 1
ATOM 716 N N . VAL A 1 93 ? 5.273 6.676 -2.303 1 98.5 93 VAL A N 1
ATOM 717 C CA . VAL A 1 93 ? 5.711 5.711 -3.305 1 98.5 93 VAL A CA 1
ATOM 718 C C . VAL A 1 93 ? 4.551 4.789 -3.676 1 98.5 93 VAL A C 1
ATOM 720 O O . VAL A 1 93 ? 4.281 4.562 -4.859 1 98.5 93 VAL A O 1
ATOM 723 N N . VAL A 1 94 ? 3.863 4.277 -2.629 1 96.38 94 VAL A N 1
ATOM 724 C CA . VAL A 1 94 ? 2.717 3.41 -2.875 1 96.38 94 VAL A CA 1
ATOM 725 C C . VAL A 1 94 ? 1.713 4.125 -3.777 1 96.38 94 VAL A C 1
ATOM 727 O O . VAL A 1 94 ? 1.146 3.516 -4.688 1 96.38 94 VAL A O 1
ATOM 730 N N . GLY A 1 95 ? 1.524 5.395 -3.562 1 96.06 95 GLY A N 1
ATOM 731 C CA . GLY A 1 95 ? 0.602 6.188 -4.359 1 96.06 95 GLY A CA 1
ATOM 732 C C . GLY A 1 95 ? 1.1 6.438 -5.77 1 96.06 95 GLY A C 1
ATOM 733 O O . GLY A 1 95 ? 0.325 6.832 -6.648 1 96.06 95 GLY A O 1
ATOM 734 N N . GLY A 1 96 ? 2.404 6.309 -5.965 1 96.5 96 GLY A N 1
ATOM 735 C CA . GLY A 1 96 ? 2.977 6.371 -7.301 1 96.5 96 GLY A CA 1
ATOM 736 C C . GLY A 1 96 ? 3.135 7.789 -7.82 1 96.5 96 GLY A C 1
ATOM 737 O O . GLY A 1 96 ? 3.23 8.008 -9.031 1 96.5 96 GLY A O 1
ATOM 738 N N . ASN A 1 97 ? 3.049 8.734 -7.012 1 97.31 97 ASN A N 1
ATOM 739 C CA . ASN A 1 97 ? 3.143 10.125 -7.438 1 97.31 97 ASN A CA 1
ATOM 740 C C . ASN A 1 97 ? 4.562 10.664 -7.285 1 97.31 97 ASN A C 1
ATOM 742 O O . ASN A 1 97 ? 4.984 11.016 -6.184 1 97.31 97 ASN A O 1
ATOM 746 N N . LEU A 1 98 ? 5.23 10.781 -8.414 1 98.75 98 LEU A N 1
ATOM 747 C CA . LEU A 1 98 ? 6.637 11.172 -8.414 1 98.75 98 LEU A CA 1
ATOM 748 C C . LEU A 1 98 ? 6.812 12.562 -7.812 1 98.75 98 LEU A C 1
ATOM 750 O O . LEU A 1 98 ? 7.742 12.797 -7.031 1 98.75 98 LEU A O 1
ATOM 754 N N . ALA A 1 99 ? 5.969 13.469 -8.102 1 98.81 99 ALA A N 1
ATOM 755 C CA . ALA A 1 99 ? 6.102 14.836 -7.613 1 98.81 99 ALA A CA 1
ATOM 756 C C . ALA A 1 99 ? 6.059 14.883 -6.086 1 98.81 99 ALA A C 1
ATOM 758 O O . ALA A 1 99 ? 6.812 15.633 -5.461 1 98.81 99 ALA A O 1
ATOM 759 N N . THR A 1 100 ? 5.195 14.07 -5.504 1 98.88 100 THR A N 1
ATOM 760 C CA . THR A 1 100 ? 5.086 14.023 -4.051 1 98.88 100 THR A CA 1
ATOM 761 C C . THR A 1 100 ? 6.309 13.344 -3.438 1 98.88 100 THR A C 1
ATOM 763 O O . THR A 1 100 ? 6.816 13.789 -2.404 1 98.88 100 THR A O 1
ATOM 766 N N . VAL A 1 101 ? 6.812 12.312 -4.074 1 98.94 101 VAL A N 1
ATOM 767 C CA . VAL A 1 101 ? 8.031 11.641 -3.641 1 98.94 101 VAL A CA 1
ATOM 768 C C . VAL A 1 101 ? 9.195 12.633 -3.633 1 98.94 101 VAL A C 1
ATOM 770 O O . VAL A 1 101 ? 9.906 12.758 -2.635 1 98.94 101 VAL A O 1
ATOM 773 N N . GLU A 1 102 ? 9.312 13.383 -4.711 1 98.94 102 GLU A N 1
ATOM 774 C CA . GLU A 1 102 ? 10.367 14.383 -4.832 1 98.94 102 GLU A CA 1
ATOM 775 C C . GLU A 1 102 ? 10.258 15.445 -3.74 1 98.94 102 GLU A C 1
ATOM 777 O O . GLU A 1 102 ? 11.25 15.797 -3.107 1 98.94 102 GLU A O 1
ATOM 782 N N . MET A 1 103 ? 9.094 15.883 -3.564 1 98.88 103 MET A N 1
ATOM 783 C CA . MET A 1 103 ? 8.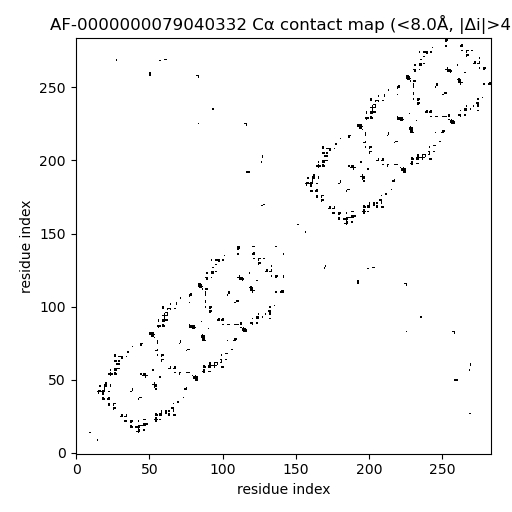844 16.938 -2.592 1 98.88 103 MET A CA 1
ATOM 784 C C . MET A 1 103 ? 9.234 16.5 -1.188 1 98.88 103 MET A C 1
ATOM 786 O O . MET A 1 103 ? 9.875 17.25 -0.448 1 98.88 103 MET A O 1
ATOM 790 N N . LEU A 1 104 ? 8.875 15.289 -0.793 1 98.88 104 LEU A N 1
ATOM 791 C CA . LEU A 1 104 ? 9.195 14.789 0.54 1 98.88 104 LEU A CA 1
ATOM 792 C C . LEU A 1 104 ? 10.703 14.68 0.732 1 98.88 104 LEU A C 1
ATOM 794 O O . LEU A 1 104 ? 11.234 15.125 1.754 1 98.88 104 LEU A O 1
ATOM 798 N N . ILE A 1 105 ? 11.391 14.164 -0.246 1 98.88 105 ILE A N 1
ATOM 799 C CA . ILE A 1 105 ? 12.828 13.969 -0.148 1 98.88 105 ILE A CA 1
ATOM 800 C C . ILE A 1 105 ? 13.531 15.328 -0.125 1 98.88 105 ILE A C 1
ATOM 802 O O . ILE A 1 105 ? 14.469 15.539 0.655 1 98.88 105 ILE A O 1
ATOM 806 N N . GLN A 1 106 ? 13.008 16.219 -0.944 1 98.44 106 GLN A N 1
ATOM 807 C CA . GLN A 1 106 ? 13.578 17.547 -0.99 1 98.44 106 GLN A CA 1
ATOM 808 C C . GLN A 1 106 ? 13.43 18.266 0.352 1 98.44 106 GLN A C 1
ATOM 810 O O . GLN A 1 106 ? 14.219 19.141 0.686 1 98.44 106 GLN A O 1
ATOM 815 N N . ASN A 1 107 ? 12.508 17.828 1.128 1 98.69 107 ASN A N 1
ATOM 816 C CA . ASN A 1 107 ? 12.25 18.484 2.404 1 98.69 107 ASN A CA 1
ATOM 817 C C . ASN A 1 107 ? 12.789 17.672 3.574 1 98.69 107 ASN A C 1
ATOM 819 O O . ASN A 1 107 ? 12.469 17.953 4.73 1 98.69 107 ASN A O 1
ATOM 823 N N . GLY A 1 108 ? 13.508 16.594 3.307 1 98.56 108 GLY A N 1
ATOM 824 C CA . GLY A 1 108 ? 14.297 15.992 4.371 1 98.56 108 GLY A CA 1
ATOM 825 C C . GLY A 1 108 ? 13.836 14.594 4.727 1 98.56 108 GLY A C 1
ATOM 826 O O . GLY A 1 108 ? 14.344 13.992 5.68 1 98.56 108 GLY A O 1
ATOM 827 N N . ALA A 1 109 ? 12.875 14.039 3.949 1 98.88 109 ALA A N 1
ATOM 828 C CA . ALA A 1 109 ? 12.492 12.656 4.223 1 98.88 109 ALA A CA 1
ATOM 829 C C . ALA A 1 109 ? 13.664 11.711 4.012 1 98.88 109 ALA A C 1
ATOM 831 O O . ALA A 1 109 ? 14.445 11.883 3.076 1 98.88 109 ALA A O 1
ATOM 832 N N . ASN A 1 110 ? 13.781 10.711 4.859 1 98.81 110 ASN A N 1
ATOM 833 C CA . ASN A 1 110 ? 14.812 9.688 4.742 1 98.81 110 ASN A CA 1
ATOM 834 C C . ASN A 1 110 ? 14.555 8.758 3.562 1 98.81 110 ASN A C 1
ATOM 836 O O . ASN A 1 110 ? 13.648 7.926 3.611 1 98.81 110 ASN A O 1
ATOM 840 N N . VAL A 1 111 ? 15.336 8.875 2.553 1 98.81 111 VAL A N 1
ATOM 841 C CA . VAL A 1 111 ? 15.148 8.141 1.306 1 98.81 111 VAL A CA 1
ATOM 842 C C . VAL A 1 111 ? 15.281 6.641 1.564 1 98.81 111 VAL A C 1
ATOM 844 O O . VAL A 1 111 ? 14.75 5.824 0.809 1 98.81 111 VAL A O 1
ATOM 847 N N . ASN A 1 112 ? 15.914 6.238 2.709 1 98.75 112 ASN A N 1
ATOM 848 C CA . ASN A 1 112 ? 16.172 4.836 3.018 1 98.75 112 ASN A CA 1
ATOM 849 C C . ASN A 1 112 ? 15.367 4.367 4.227 1 98.75 112 ASN A C 1
ATOM 851 O O . ASN A 1 112 ? 15.766 3.428 4.914 1 98.75 112 ASN A O 1
ATOM 855 N N . ALA A 1 113 ? 14.328 5.082 4.516 1 98.69 113 ALA A N 1
ATOM 856 C CA . ALA A 1 113 ? 13.477 4.672 5.629 1 98.69 113 ALA A CA 1
ATOM 857 C C . ALA A 1 113 ? 13.023 3.225 5.469 1 98.69 113 ALA A C 1
ATOM 859 O O . ALA A 1 113 ? 12.758 2.77 4.355 1 98.69 113 ALA A O 1
ATOM 860 N N . LYS A 1 114 ? 12.883 2.453 6.57 1 97.81 114 LYS A N 1
ATOM 861 C CA . LYS A 1 114 ? 12.43 1.064 6.539 1 97.81 114 LYS A CA 1
ATOM 862 C C . LYS A 1 114 ? 11.133 0.894 7.324 1 97.81 114 LYS A C 1
ATOM 864 O O . LYS A 1 114 ? 10.977 1.453 8.414 1 97.81 114 LYS A O 1
ATOM 869 N N . SER A 1 115 ? 10.18 0.168 6.723 1 97 115 SER A N 1
ATOM 870 C CA . SER A 1 115 ? 8.984 -0.254 7.453 1 97 115 SER A CA 1
ATOM 871 C C . SER A 1 115 ? 9.32 -1.32 8.492 1 97 115 SER A C 1
ATOM 873 O O . SER A 1 115 ? 10.492 -1.653 8.688 1 97 115 SER A O 1
ATOM 875 N N . LYS A 1 116 ? 8.305 -1.813 9.164 1 94.81 116 LYS A N 1
ATOM 876 C CA . LYS A 1 116 ? 8.516 -2.838 10.18 1 94.81 116 LYS A CA 1
ATOM 877 C C . LYS A 1 116 ? 9.094 -4.113 9.562 1 94.81 116 LYS A C 1
ATOM 879 O O . LYS A 1 116 ? 9.875 -4.82 10.203 1 94.81 116 LYS A O 1
ATOM 884 N N . SER A 1 117 ? 8.688 -4.371 8.328 1 93.62 117 SER A N 1
ATOM 885 C CA . SER A 1 117 ? 9.148 -5.574 7.648 1 93.62 117 SER A CA 1
ATOM 886 C C . SER A 1 117 ? 10.5 -5.34 6.969 1 93.62 117 SER A C 1
ATOM 888 O O . SER A 1 117 ? 11.062 -6.258 6.371 1 93.62 117 SER A O 1
ATOM 890 N N . GLY A 1 118 ? 10.953 -4.078 6.973 1 96.12 118 GLY A N 1
ATOM 891 C CA . GLY A 1 118 ? 12.234 -3.75 6.375 1 96.12 118 GLY A CA 1
ATOM 892 C C . GLY A 1 118 ? 12.117 -3.207 4.961 1 96.12 118 GLY A C 1
ATOM 893 O O . GLY A 1 118 ? 13.125 -2.934 4.309 1 96.12 118 GLY A O 1
ATOM 894 N N . ALA A 1 119 ? 10.883 -3.041 4.52 1 96 119 ALA A N 1
ATOM 895 C CA . ALA A 1 119 ? 10.68 -2.539 3.162 1 96 119 ALA A CA 1
ATOM 896 C C . ALA A 1 119 ? 11.117 -1.081 3.045 1 96 119 ALA A C 1
ATOM 898 O O . ALA A 1 119 ? 10.797 -0.26 3.908 1 96 119 ALA A O 1
ATOM 899 N N . THR A 1 120 ? 11.844 -0.784 1.952 1 98 120 THR A N 1
ATOM 900 C CA . THR A 1 120 ? 12.281 0.581 1.678 1 98 120 THR A CA 1
ATOM 901 C C . THR A 1 120 ? 11.422 1.214 0.588 1 98 120 THR A C 1
ATOM 903 O O . THR A 1 120 ? 10.734 0.509 -0.158 1 98 120 THR A O 1
ATOM 906 N N . PRO A 1 121 ? 11.508 2.557 0.499 1 98.62 121 PRO A N 1
ATOM 907 C CA . PRO A 1 121 ? 10.844 3.205 -0.636 1 98.62 121 PRO A CA 1
ATOM 908 C C . PRO A 1 121 ? 11.328 2.674 -1.983 1 98.62 121 PRO A C 1
ATOM 910 O O . PRO A 1 121 ? 10.523 2.447 -2.889 1 98.62 121 PRO A O 1
ATOM 913 N N . LEU A 1 122 ? 12.586 2.381 -2.115 1 98.44 122 LEU A N 1
ATOM 914 C CA . LEU A 1 122 ? 13.133 1.866 -3.363 1 98.44 122 LEU A CA 1
ATOM 915 C C . LEU A 1 122 ? 12.562 0.489 -3.682 1 98.44 122 LEU A C 1
ATOM 917 O O . LEU A 1 122 ? 12.148 0.231 -4.812 1 98.44 122 LEU A O 1
ATOM 921 N N . TYR A 1 123 ? 12.586 -0.334 -2.703 1 97.12 123 TYR A N 1
ATOM 922 C CA . TYR A 1 123 ? 12 -1.65 -2.924 1 97.12 123 TYR A CA 1
ATOM 923 C C . TYR A 1 123 ? 10.555 -1.529 -3.391 1 97.12 123 TYR A C 1
ATOM 925 O O . TYR A 1 123 ? 10.156 -2.174 -4.363 1 97.12 123 TYR A O 1
ATOM 933 N N . MET A 1 124 ? 9.758 -0.715 -2.654 1 96.5 124 MET A N 1
ATOM 934 C CA . MET A 1 124 ? 8.344 -0.554 -2.973 1 96.5 124 MET A CA 1
ATOM 935 C C . MET A 1 124 ? 8.164 -0.049 -4.398 1 96.5 124 MET A C 1
ATOM 937 O O . MET A 1 124 ? 7.34 -0.581 -5.152 1 96.5 124 MET A O 1
ATOM 941 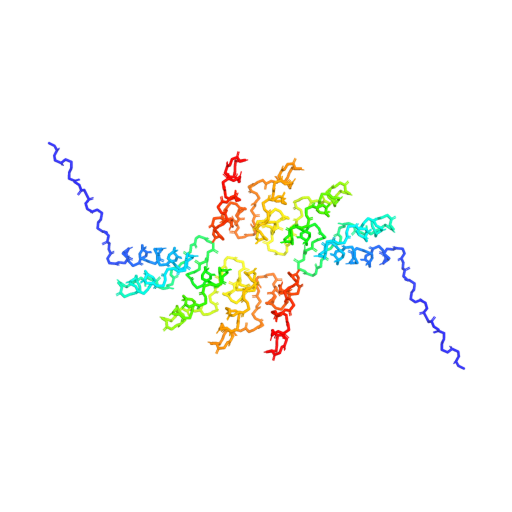N N . ALA A 1 125 ? 8.969 0.92 -4.797 1 97.62 125 ALA A N 1
ATOM 942 C CA . ALA A 1 125 ? 8.875 1.482 -6.141 1 97.62 125 ALA A CA 1
ATOM 943 C C . ALA A 1 125 ? 9.188 0.429 -7.199 1 97.62 125 ALA A C 1
ATOM 945 O O . ALA A 1 125 ? 8.508 0.353 -8.227 1 97.62 125 ALA A O 1
ATOM 946 N N . THR A 1 126 ? 10.211 -0.359 -6.957 1 95.25 126 THR A N 1
ATOM 947 C CA . THR A 1 126 ? 10.609 -1.404 -7.895 1 95.25 126 THR A CA 1
ATOM 948 C C . THR A 1 126 ? 9.531 -2.482 -7.988 1 95.25 126 THR A C 1
ATOM 950 O O . THR A 1 126 ? 9.141 -2.887 -9.086 1 95.25 126 THR A O 1
ATOM 953 N N . ALA A 1 127 ? 9.078 -2.83 -6.801 1 90.75 127 ALA A N 1
ATOM 954 C CA . ALA A 1 127 ? 8.062 -3.877 -6.754 1 90.75 127 ALA A CA 1
ATOM 955 C C . ALA A 1 127 ? 6.785 -3.436 -7.469 1 90.75 127 ALA A C 1
ATOM 957 O O . ALA A 1 127 ? 6.098 -4.254 -8.086 1 90.75 127 ALA A O 1
ATOM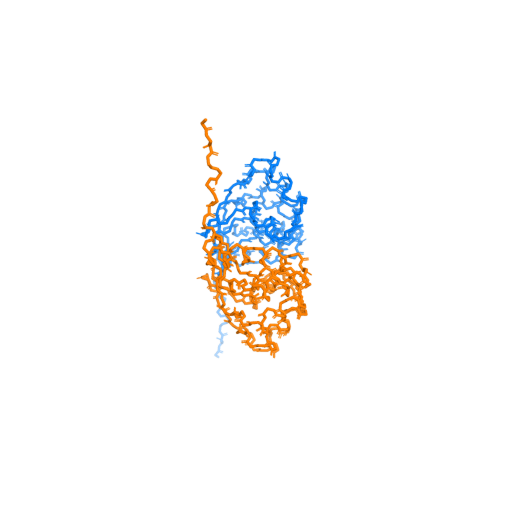 958 N N . MET A 1 128 ? 6.527 -2.166 -7.434 1 92.12 128 MET A N 1
ATOM 959 C CA . MET A 1 128 ? 5.301 -1.631 -8.016 1 92.12 128 MET A CA 1
ATOM 960 C C . MET A 1 128 ? 5.527 -1.229 -9.477 1 92.12 128 MET A C 1
ATOM 962 O O . MET A 1 128 ? 4.582 -0.855 -10.172 1 92.12 128 MET A O 1
ATOM 966 N N . GLY A 1 129 ? 6.766 -1.28 -9.914 1 90.69 129 GLY A N 1
ATOM 967 C CA . GLY A 1 129 ? 7.074 -0.974 -11.297 1 90.69 129 GLY A CA 1
ATOM 968 C C . GLY A 1 129 ? 7.047 0.513 -11.602 1 90.69 129 GLY A C 1
ATOM 969 O O . GLY A 1 129 ? 6.734 0.917 -12.727 1 90.69 129 GLY A O 1
ATOM 970 N N . TYR A 1 130 ? 7.188 1.309 -10.664 1 95.12 130 TYR A N 1
ATOM 971 C CA . TYR A 1 130 ? 7.277 2.75 -10.859 1 95.12 130 TYR A CA 1
ATOM 972 C C . TYR A 1 130 ? 8.688 3.158 -11.273 1 95.12 130 TYR A C 1
ATOM 974 O O . TYR A 1 130 ? 9.484 3.584 -10.438 1 95.12 130 TYR A O 1
ATOM 982 N N . ASP A 1 131 ? 8.883 3.09 -12.578 1 96.62 131 ASP A N 1
ATOM 983 C CA . ASP A 1 131 ? 10.234 3.23 -13.109 1 96.62 131 ASP A CA 1
ATOM 984 C C . ASP A 1 131 ? 10.781 4.629 -12.844 1 96.62 131 ASP A C 1
ATOM 986 O O . ASP A 1 131 ? 11.961 4.785 -12.508 1 96.62 131 ASP A O 1
ATOM 990 N N . ASP A 1 132 ? 9.961 5.582 -12.969 1 98.25 132 ASP A N 1
ATOM 991 C CA . ASP A 1 132 ? 10.43 6.949 -12.766 1 98.25 132 ASP A CA 1
ATOM 992 C C . ASP A 1 132 ? 10.75 7.203 -11.289 1 98.25 132 ASP A C 1
ATOM 994 O O . ASP A 1 132 ? 11.758 7.836 -10.969 1 98.25 132 ASP A O 1
ATOM 998 N N . ILE A 1 133 ? 9.953 6.66 -10.422 1 98.69 133 ILE A N 1
ATOM 999 C CA . ILE A 1 133 ? 10.219 6.797 -8.992 1 98.69 133 ILE A CA 1
ATOM 1000 C C . ILE A 1 133 ? 11.461 6 -8.617 1 98.69 133 ILE A C 1
ATOM 1002 O O . ILE A 1 133 ? 12.297 6.473 -7.848 1 98.69 133 ILE A O 1
ATOM 1006 N N . THR A 1 134 ? 11.586 4.844 -9.148 1 98.5 134 THR A N 1
ATOM 1007 C CA . THR A 1 134 ? 12.758 4.008 -8.914 1 98.5 134 THR A CA 1
ATOM 1008 C C . THR A 1 134 ? 14.039 4.746 -9.297 1 98.5 134 THR A C 1
ATOM 1010 O O . THR A 1 134 ? 14.977 4.824 -8.508 1 98.5 134 THR A O 1
ATOM 1013 N N . GLU A 1 135 ? 13.984 5.27 -10.453 1 98.69 135 GLU A N 1
ATOM 1014 C CA . GLU A 1 135 ? 15.148 6.004 -10.93 1 98.69 135 GLU A CA 1
ATOM 1015 C C . GLU A 1 135 ? 15.461 7.195 -10.031 1 98.69 135 GLU A C 1
ATOM 1017 O O . GLU A 1 135 ? 16.625 7.438 -9.695 1 98.69 135 GLU A O 1
ATOM 1022 N N . PHE A 1 136 ? 14.484 7.883 -9.648 1 98.88 136 PHE A N 1
ATOM 1023 C CA . PHE A 1 136 ? 14.664 9.047 -8.789 1 98.88 136 PHE A CA 1
ATOM 1024 C C . PHE A 1 136 ? 15.25 8.641 -7.438 1 98.88 136 PHE A C 1
ATOM 1026 O O . PHE A 1 136 ? 16.188 9.266 -6.953 1 98.88 136 PHE A O 1
ATOM 1033 N N . LEU A 1 137 ? 14.672 7.637 -6.832 1 98.81 137 LEU A N 1
ATOM 1034 C CA . LEU A 1 137 ? 15.164 7.191 -5.531 1 98.81 137 LEU A CA 1
ATOM 1035 C C . LEU A 1 137 ? 16.625 6.762 -5.617 1 98.81 137 LEU A C 1
ATOM 1037 O O . LEU A 1 137 ? 17.422 7.066 -4.723 1 98.81 137 LEU A O 1
ATOM 1041 N N . ILE A 1 138 ? 17 6.09 -6.672 1 98.62 138 ILE A N 1
ATOM 1042 C CA . ILE A 1 138 ? 18.375 5.676 -6.887 1 98.62 138 ILE A CA 1
ATOM 1043 C C . ILE A 1 138 ? 19.281 6.906 -6.977 1 98.62 138 ILE A C 1
ATOM 1045 O O . ILE A 1 138 ? 20.344 6.961 -6.344 1 98.62 138 ILE A O 1
ATOM 1049 N N . SER A 1 139 ? 18.812 7.887 -7.684 1 98.38 139 SER A N 1
ATOM 1050 C CA . SER A 1 139 ? 19.594 9.109 -7.871 1 98.38 139 SER A CA 1
ATOM 1051 C C . SER A 1 139 ? 19.797 9.844 -6.551 1 98.38 139 SER A C 1
ATOM 1053 O O . SER A 1 139 ? 20.703 10.672 -6.43 1 98.38 139 SER A O 1
ATOM 1055 N N . ARG A 1 140 ? 18.969 9.562 -5.594 1 98.31 140 ARG A N 1
ATOM 1056 C CA . ARG A 1 140 ? 19.047 10.266 -4.312 1 98.31 140 ARG A CA 1
ATOM 1057 C C . ARG A 1 140 ? 19.703 9.383 -3.248 1 98.31 140 ARG A C 1
ATOM 1059 O O . ARG A 1 140 ? 19.703 9.734 -2.064 1 98.31 140 ARG A O 1
ATOM 1066 N N . GLY A 1 141 ? 20.203 8.25 -3.652 1 96.31 141 GLY A N 1
ATOM 1067 C CA . GLY A 1 141 ? 20.938 7.391 -2.73 1 96.31 141 GLY A CA 1
ATOM 1068 C C . GLY A 1 141 ? 20.078 6.305 -2.115 1 96.31 141 GLY A C 1
ATOM 1069 O O . GLY A 1 141 ? 20.391 5.773 -1.052 1 96.31 141 GLY A O 1
ATOM 1070 N N . GLY A 1 142 ? 18.984 6.137 -2.758 1 93.75 142 GLY A N 1
ATOM 1071 C CA . GLY A 1 142 ? 18.188 5.004 -2.311 1 93.75 142 GLY A CA 1
ATOM 1072 C C . GLY A 1 142 ? 18.812 3.666 -2.643 1 93.75 142 GLY A C 1
ATOM 1073 O O . GLY A 1 142 ? 19.781 3.602 -3.41 1 93.75 142 GLY A O 1
ATOM 1074 N N . MET B 1 1 ? 46.406 -26.594 -16.672 1 30.78 1 MET B N 1
ATOM 1075 C CA . MET B 1 1 ? 45.656 -26.328 -15.43 1 30.78 1 MET B CA 1
ATOM 1076 C C . MET B 1 1 ? 44.188 -26.078 -15.703 1 30.78 1 MET B C 1
ATOM 1078 O O . MET B 1 1 ? 43.844 -25.047 -16.297 1 30.78 1 MET B O 1
ATOM 1082 N N . SER B 1 2 ? 43.375 -27.141 -16.031 1 25.64 2 SER B N 1
ATOM 1083 C CA . SER B 1 2 ? 42.031 -27.188 -16.547 1 25.64 2 SER B CA 1
ATOM 1084 C C . SER B 1 2 ? 41.031 -26.609 -15.547 1 25.64 2 SER B C 1
ATOM 1086 O O . SER B 1 2 ? 40.875 -27.141 -14.445 1 25.64 2 SER B O 1
ATOM 1088 N N . LYS B 1 3 ? 41.188 -25.297 -15.266 1 36.94 3 LYS B N 1
ATOM 1089 C CA . LYS B 1 3 ? 40.188 -24.672 -14.406 1 36.94 3 LYS B CA 1
ATOM 1090 C C . LYS B 1 3 ? 38.812 -25.297 -14.625 1 36.94 3 LYS B C 1
ATOM 1092 O O . LYS B 1 3 ? 38.156 -25.031 -15.641 1 36.94 3 LYS B O 1
ATOM 1097 N N . GLY B 1 4 ? 38.5 -26.5 -14.203 1 33.97 4 GLY B N 1
ATOM 1098 C CA . GLY B 1 4 ? 37.219 -27.188 -14.297 1 33.97 4 GLY B CA 1
ATOM 1099 C C . GLY B 1 4 ? 36.031 -26.266 -14.039 1 33.97 4 GLY B C 1
ATOM 1100 O O . GLY B 1 4 ? 36.031 -25.516 -13.07 1 33.97 4 GLY B O 1
ATOM 1101 N N . ARG B 1 5 ? 35.312 -25.812 -14.984 1 37.44 5 ARG B N 1
ATOM 1102 C CA . ARG B 1 5 ? 34.031 -25.094 -14.906 1 37.44 5 ARG B CA 1
ATOM 1103 C C . ARG B 1 5 ? 33.094 -25.797 -13.938 1 37.44 5 ARG B C 1
ATOM 1105 O O . ARG B 1 5 ? 32.594 -26.891 -14.211 1 37.44 5 ARG B O 1
ATOM 1112 N N . ARG B 1 6 ? 33.344 -25.812 -12.609 1 37 6 ARG B N 1
ATOM 1113 C CA . ARG B 1 6 ? 32.375 -26.359 -11.641 1 37 6 ARG B CA 1
ATOM 1114 C C . ARG B 1 6 ? 30.953 -26.062 -12.055 1 37 6 ARG B C 1
ATOM 1116 O O . ARG B 1 6 ? 30.547 -24.906 -12.117 1 37 6 ARG B O 1
ATOM 1123 N N . PHE B 1 7 ? 30.266 -26.812 -12.938 1 39.31 7 PHE B N 1
ATOM 1124 C CA . PHE B 1 7 ? 28.828 -26.953 -13.094 1 39.31 7 PHE B CA 1
ATOM 1125 C C . PHE B 1 7 ? 28.125 -26.875 -11.742 1 39.31 7 PHE B C 1
ATOM 1127 O O . PHE B 1 7 ? 28.391 -27.688 -10.852 1 39.31 7 PHE B O 1
ATOM 1134 N N . GLN B 1 8 ? 28.016 -25.75 -11.172 1 43.16 8 GLN B N 1
ATOM 1135 C CA . GLN B 1 8 ? 27.188 -25.688 -9.969 1 43.16 8 GLN B CA 1
ATOM 1136 C C . GLN B 1 8 ? 26 -26.656 -10.062 1 43.16 8 GLN B C 1
ATOM 1138 O O . GLN B 1 8 ? 25.266 -26.625 -11.047 1 43.16 8 GLN B O 1
ATOM 1143 N N . ASN B 1 9 ? 26.031 -27.812 -9.664 1 43.47 9 ASN B N 1
ATOM 1144 C CA . ASN B 1 9 ? 24.969 -28.797 -9.461 1 43.47 9 ASN B CA 1
ATOM 1145 C C . ASN B 1 9 ? 23.641 -28.125 -9.109 1 43.47 9 ASN B C 1
ATOM 1147 O O . ASN B 1 9 ? 23.422 -27.766 -7.953 1 43.47 9 ASN B O 1
ATOM 1151 N N . VAL B 1 10 ? 23.031 -27.234 -9.961 1 53.31 10 VAL B N 1
ATOM 1152 C CA . VAL B 1 10 ? 21.656 -26.766 -9.797 1 53.31 10 VAL B CA 1
ATOM 1153 C C . VAL B 1 10 ? 20.719 -27.938 -9.555 1 53.31 10 VAL B C 1
ATOM 1155 O O . VAL B 1 10 ? 20.625 -28.844 -10.383 1 53.31 10 VAL B O 1
ATOM 1158 N N . THR B 1 11 ? 20.641 -28.375 -8.266 1 57.34 11 THR B N 1
ATOM 1159 C CA . THR B 1 11 ? 19.703 -29.406 -7.883 1 57.34 11 THR B CA 1
ATOM 1160 C C . THR B 1 11 ? 18.312 -29.109 -8.422 1 57.34 11 THR B C 1
ATOM 1162 O O . THR B 1 11 ? 18 -27.969 -8.773 1 57.34 11 THR B O 1
ATOM 1165 N N . PRO B 1 12 ? 17.625 -30.219 -8.812 1 62.16 12 PRO B N 1
ATOM 1166 C CA . PRO B 1 12 ? 16.234 -30.047 -9.25 1 62.16 12 PRO B CA 1
ATOM 1167 C C . PRO B 1 12 ? 15.484 -29.016 -8.398 1 62.16 12 PRO B C 1
ATOM 1169 O O . PRO B 1 12 ? 14.633 -28.297 -8.922 1 62.16 12 PRO B O 1
ATOM 1172 N N . GLU B 1 13 ? 15.836 -28.906 -7.172 1 66.81 13 GLU B N 1
ATOM 1173 C CA . GLU B 1 13 ? 15.156 -27.984 -6.266 1 66.81 13 GLU B CA 1
ATOM 1174 C C . GLU B 1 13 ? 15.57 -26.547 -6.531 1 66.81 13 GLU B C 1
ATOM 1176 O O . GLU B 1 13 ? 14.734 -25.641 -6.496 1 66.81 13 GLU B O 1
ATOM 1181 N N . MET B 1 14 ? 16.719 -26.344 -6.734 1 70.81 14 MET B N 1
ATOM 1182 C CA . MET B 1 14 ? 17.234 -25 -7.023 1 70.81 14 MET B CA 1
ATOM 1183 C C . MET B 1 14 ? 16.656 -24.469 -8.32 1 70.81 14 MET B C 1
ATOM 1185 O O . MET B 1 14 ? 16.391 -23.266 -8.445 1 70.81 14 MET B O 1
ATOM 1189 N N . ASP B 1 15 ? 16.375 -25.453 -9.008 1 85 15 ASP B N 1
ATOM 1190 C CA . ASP B 1 15 ? 15.758 -25.078 -10.281 1 85 15 ASP B CA 1
ATOM 1191 C C . ASP B 1 15 ? 14.328 -24.594 -10.086 1 85 15 ASP B C 1
ATOM 1193 O O . ASP B 1 15 ? 13.93 -23.578 -10.664 1 85 15 ASP B O 1
ATOM 1197 N N . LYS B 1 16 ? 13.781 -25.234 -9.109 1 92.25 16 LYS B N 1
ATOM 1198 C CA . LYS B 1 16 ? 12.391 -24.859 -8.867 1 92.25 16 LYS B CA 1
ATOM 1199 C C . LYS B 1 16 ? 12.312 -23.469 -8.227 1 92.25 16 LYS B C 1
ATOM 1201 O O . LYS B 1 16 ? 11.414 -22.688 -8.539 1 92.25 16 LYS B O 1
ATOM 1206 N N . LEU B 1 17 ? 13.289 -23.188 -7.32 1 94.31 17 LEU B N 1
ATOM 1207 C CA . LEU B 1 17 ? 13.336 -21.891 -6.652 1 94.31 17 LEU B CA 1
ATOM 1208 C C . LEU B 1 17 ? 13.633 -20.781 -7.645 1 94.31 17 LEU B C 1
ATOM 1210 O O . LEU B 1 17 ? 13.008 -19.719 -7.598 1 94.31 17 LEU B O 1
ATOM 1214 N N . LYS B 1 18 ? 14.555 -21.016 -8.453 1 95.88 18 LYS B N 1
ATOM 1215 C CA . LYS B 1 18 ? 14.875 -20.031 -9.492 1 95.88 18 LYS B CA 1
ATOM 1216 C C . LYS B 1 18 ? 13.688 -19.797 -10.422 1 95.88 18 LYS B C 1
ATOM 1218 O O . LYS B 1 18 ? 13.398 -18.672 -10.797 1 95.88 18 LYS B O 1
ATOM 1223 N N . LEU B 1 19 ? 13.016 -20.844 -10.789 1 97.31 19 LEU B N 1
ATOM 1224 C CA . LEU B 1 19 ? 11.82 -20.734 -11.617 1 97.31 19 LEU B CA 1
ATOM 1225 C C . LEU B 1 19 ? 10.719 -19.969 -10.883 1 97.31 19 LEU B C 1
ATOM 1227 O O . LEU B 1 19 ? 9.977 -19.203 -11.5 1 97.31 19 LEU B O 1
ATOM 1231 N N . GLY B 1 20 ? 10.617 -20.188 -9.562 1 97.75 20 GLY B N 1
ATOM 1232 C CA . GLY B 1 20 ? 9.664 -19.438 -8.758 1 97.75 20 GLY B CA 1
ATOM 1233 C C . GLY B 1 20 ? 9.93 -17.938 -8.766 1 97.75 20 GLY B C 1
ATOM 1234 O O . GLY B 1 20 ? 8.992 -17.141 -8.852 1 97.75 20 GLY B O 1
ATOM 1235 N N . GLU B 1 21 ? 11.195 -17.641 -8.672 1 97.5 21 GLU B N 1
ATOM 1236 C CA . GLU B 1 21 ? 11.594 -16.234 -8.758 1 97.5 21 GLU B CA 1
ATOM 1237 C C . GLU B 1 21 ? 11.219 -15.633 -10.109 1 97.5 21 GLU B C 1
ATOM 1239 O O . GLU B 1 21 ? 10.711 -14.516 -10.18 1 97.5 21 GLU B O 1
ATOM 1244 N N . GLN B 1 22 ? 11.492 -16.359 -11.148 1 97.81 22 GLN B N 1
ATOM 1245 C CA . GLN B 1 22 ? 11.141 -15.906 -12.492 1 97.81 22 GLN B CA 1
ATOM 1246 C C . GLN B 1 22 ? 9.625 -15.797 -12.656 1 97.81 22 GLN B C 1
ATOM 1248 O O . GLN B 1 22 ? 9.133 -14.875 -13.305 1 97.81 22 GLN B O 1
ATOM 1253 N N . LEU B 1 23 ? 8.914 -16.688 -12.023 1 98.38 23 LEU B N 1
ATOM 1254 C CA . LEU B 1 23 ? 7.457 -16.672 -12.062 1 98.38 23 LEU B CA 1
ATOM 1255 C C . LEU B 1 23 ? 6.91 -15.43 -11.375 1 98.38 23 LEU B C 1
ATOM 1257 O O . LEU B 1 23 ? 6 -14.781 -11.891 1 98.38 23 LEU B O 1
ATOM 1261 N N . LEU B 1 24 ? 7.48 -15.086 -10.25 1 98.31 24 LEU B N 1
ATOM 1262 C CA . LEU B 1 24 ? 7.078 -13.867 -9.562 1 98.31 24 LEU B CA 1
ATOM 1263 C C . LEU B 1 24 ? 7.316 -12.641 -10.438 1 98.31 24 LEU B C 1
ATOM 1265 O O . LEU B 1 24 ? 6.449 -11.773 -10.547 1 98.31 24 LEU B O 1
ATOM 1269 N N . MET B 1 25 ? 8.438 -12.602 -11.117 1 97.12 25 MET B N 1
ATOM 1270 C CA . MET B 1 25 ? 8.75 -11.477 -12 1 97.12 25 MET B CA 1
ATOM 1271 C C . MET B 1 25 ? 7.766 -11.406 -13.164 1 97.12 25 MET B C 1
ATOM 1273 O O . MET B 1 25 ? 7.293 -10.328 -13.516 1 97.12 25 MET B O 1
ATOM 1277 N N . ALA B 1 26 ? 7.492 -12.5 -13.734 1 98.31 26 ALA B N 1
ATOM 1278 C CA . ALA B 1 26 ? 6.527 -12.562 -14.828 1 98.31 26 ALA B CA 1
ATOM 1279 C C . ALA B 1 26 ? 5.148 -12.094 -14.375 1 98.31 26 ALA B C 1
ATOM 1281 O O . ALA B 1 26 ? 4.461 -11.367 -15.094 1 98.31 26 ALA B O 1
ATOM 1282 N N . ALA B 1 27 ? 4.742 -12.508 -13.172 1 98.56 27 ALA B N 1
ATOM 1283 C CA . ALA B 1 27 ? 3.455 -12.102 -12.609 1 98.56 27 ALA B CA 1
ATOM 1284 C C . ALA B 1 27 ? 3.4 -10.594 -12.375 1 98.56 27 ALA B C 1
ATOM 1286 O O . ALA B 1 27 ? 2.377 -9.961 -12.633 1 98.56 27 ALA B O 1
ATOM 1287 N N . ARG B 1 28 ? 4.488 -10.07 -11.961 1 97.12 28 ARG B N 1
ATOM 1288 C CA . ARG B 1 28 ? 4.59 -8.641 -11.656 1 97.12 28 ARG B CA 1
ATOM 1289 C C . ARG B 1 28 ? 4.34 -7.797 -12.898 1 97.12 28 ARG B C 1
ATOM 1291 O O . ARG B 1 28 ? 3.748 -6.719 -12.812 1 97.12 28 ARG B O 1
ATOM 1298 N N . ILE B 1 29 ? 4.77 -8.305 -14 1 96.44 29 ILE B N 1
ATOM 1299 C CA . ILE B 1 29 ? 4.641 -7.488 -15.203 1 96.44 29 ILE B CA 1
ATOM 1300 C C . ILE B 1 29 ? 3.439 -7.961 -16.016 1 96.44 29 ILE B C 1
ATOM 1302 O O . ILE B 1 29 ? 3.215 -7.48 -17.141 1 96.44 29 ILE B O 1
ATOM 1306 N N . GLY B 1 30 ? 2.713 -8.93 -15.562 1 98.12 30 GLY B N 1
ATOM 1307 C CA . GLY B 1 30 ? 1.47 -9.352 -16.188 1 98.12 30 GLY B CA 1
ATOM 1308 C C . GLY B 1 30 ? 1.682 -10.227 -17.406 1 98.12 30 GLY B C 1
ATOM 1309 O O . GLY B 1 30 ? 0.857 -10.234 -18.328 1 98.12 30 GLY B O 1
ATOM 1310 N N . ASP B 1 31 ? 2.811 -10.938 -17.453 1 98.06 31 ASP B N 1
ATOM 1311 C CA . ASP B 1 31 ? 3.127 -11.805 -18.578 1 98.06 31 ASP B CA 1
ATOM 1312 C C . ASP B 1 31 ? 2.473 -13.172 -18.422 1 98.06 31 ASP B C 1
ATOM 1314 O O . ASP B 1 31 ? 3.104 -14.117 -17.922 1 98.06 31 ASP B O 1
ATOM 1318 N N . LEU B 1 32 ? 1.294 -13.266 -18.922 1 98.62 32 LEU B N 1
ATOM 1319 C CA . LEU B 1 32 ? 0.478 -14.461 -18.75 1 98.62 32 LEU B CA 1
ATOM 1320 C C . LEU B 1 32 ? 1.167 -15.688 -19.344 1 98.62 32 LEU B C 1
ATOM 1322 O O . LEU B 1 32 ? 1.202 -16.75 -18.734 1 98.62 32 LEU B O 1
ATOM 1326 N N . ARG B 1 33 ? 1.715 -15.51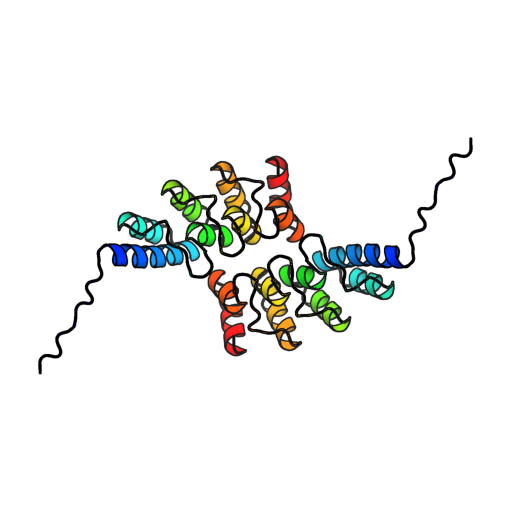6 -20.484 1 98.44 33 ARG B N 1
ATOM 1327 C CA . ARG B 1 33 ? 2.355 -16.625 -21.188 1 98.44 33 ARG B CA 1
ATOM 1328 C C . ARG B 1 33 ? 3.539 -17.172 -20.391 1 98.44 33 ARG B C 1
ATOM 1330 O O . ARG B 1 33 ? 3.658 -18.375 -20.203 1 98.44 33 ARG B O 1
ATOM 1337 N N . ASP B 1 34 ? 4.379 -16.297 -19.922 1 98.44 34 ASP B N 1
ATOM 1338 C CA . ASP B 1 34 ? 5.562 -16.734 -19.172 1 98.44 34 ASP B CA 1
ATOM 1339 C C . ASP B 1 34 ? 5.172 -17.328 -17.828 1 98.44 34 ASP B C 1
ATOM 1341 O O . ASP B 1 34 ? 5.82 -18.266 -17.359 1 98.44 34 ASP B O 1
ATOM 1345 N N . VAL B 1 35 ? 4.152 -16.797 -17.188 1 98.69 35 VAL B N 1
ATOM 1346 C CA . VAL B 1 35 ? 3.662 -17.375 -15.938 1 98.69 35 VAL B CA 1
ATOM 1347 C C . VAL B 1 35 ? 3.258 -18.828 -16.172 1 98.69 35 VAL B C 1
ATOM 1349 O O . VAL B 1 35 ? 3.654 -19.719 -15.406 1 98.69 35 VAL B O 1
ATOM 1352 N N . GLU B 1 36 ? 2.525 -19.062 -17.219 1 98.38 36 GLU B N 1
ATOM 1353 C CA . GLU B 1 36 ? 2.086 -20.422 -17.531 1 98.38 36 GLU B CA 1
ATOM 1354 C C . GLU B 1 36 ? 3.275 -21.344 -17.812 1 98.38 36 GLU B C 1
ATOM 1356 O O . GLU B 1 36 ? 3.35 -22.453 -17.281 1 98.38 36 GLU B O 1
ATOM 1361 N N . LEU B 1 37 ? 4.18 -20.875 -18.609 1 97.75 37 LEU B N 1
ATOM 1362 C CA . LEU B 1 37 ? 5.348 -21.672 -18.984 1 97.75 37 LEU B CA 1
ATOM 1363 C C . LEU B 1 37 ? 6.172 -22.047 -17.766 1 97.75 37 LEU B C 1
ATOM 1365 O O . LEU B 1 37 ? 6.578 -23.203 -17.609 1 97.75 37 LEU B O 1
ATOM 1369 N N . LEU B 1 38 ? 6.418 -21.078 -16.922 1 98 38 LEU B N 1
ATOM 1370 C CA . LEU B 1 38 ? 7.242 -21.297 -15.734 1 98 38 LEU B CA 1
ATOM 1371 C C . LEU B 1 38 ? 6.562 -22.266 -14.766 1 98 38 LEU B C 1
ATOM 1373 O O . LEU B 1 38 ? 7.223 -23.094 -14.141 1 98 38 LEU B O 1
ATOM 1377 N N . PHE B 1 39 ? 5.258 -22.203 -14.656 1 97.44 39 PHE B N 1
ATOM 1378 C CA . PHE B 1 39 ? 4.508 -23.141 -13.836 1 97.44 39 PHE B CA 1
ATOM 1379 C C . PHE B 1 39 ? 4.648 -24.562 -14.375 1 97.44 39 PHE B C 1
ATOM 1381 O O . PHE B 1 39 ? 4.906 -25.5 -13.617 1 97.44 39 PHE B O 1
ATOM 1388 N N . LEU B 1 40 ? 4.508 -24.672 -15.664 1 96.31 40 LEU B N 1
ATOM 1389 C CA . LEU B 1 40 ? 4.586 -25.984 -16.297 1 96.31 40 LEU B CA 1
ATOM 1390 C C . LEU B 1 40 ? 5.984 -26.578 -16.156 1 96.31 40 LEU B C 1
ATOM 1392 O O . LEU B 1 40 ? 6.141 -27.797 -16.078 1 96.31 40 LEU B O 1
ATOM 1396 N N . LYS B 1 41 ? 6.953 -25.703 -16 1 96.19 41 LYS B N 1
ATOM 1397 C CA . LYS B 1 41 ? 8.336 -26.141 -15.844 1 96.19 41 LYS B CA 1
ATOM 1398 C C . LYS B 1 41 ? 8.617 -26.562 -14.398 1 96.19 41 LYS B C 1
ATOM 1400 O O . LYS B 1 41 ? 9.703 -27.062 -14.094 1 96.19 41 LYS B O 1
ATOM 1405 N N . GLY B 1 42 ? 7.66 -26.312 -13.531 1 96.25 42 GLY B N 1
ATOM 1406 C CA . GLY B 1 42 ? 7.789 -26.812 -12.172 1 96.25 42 GLY B CA 1
ATOM 1407 C C . GLY B 1 42 ? 8.18 -25.75 -11.172 1 96.25 42 GLY B C 1
ATOM 1408 O O . GLY B 1 42 ? 8.75 -26.047 -10.117 1 96.25 42 GLY B O 1
ATOM 1409 N N . ALA B 1 43 ? 7.875 -24.469 -11.453 1 96.88 43 ALA B N 1
ATOM 1410 C CA . ALA B 1 43 ? 8.188 -23.375 -10.539 1 96.88 43 ALA B CA 1
ATOM 1411 C C . ALA B 1 43 ? 7.621 -23.641 -9.148 1 96.88 43 ALA B C 1
ATOM 1413 O O . ALA B 1 43 ? 6.492 -24.125 -9.016 1 96.88 43 ALA B O 1
ATOM 1414 N N . ASP B 1 44 ? 8.414 -23.344 -8.148 1 96.62 44 ASP B N 1
ATOM 1415 C CA . ASP B 1 44 ? 7.941 -23.406 -6.766 1 96.62 44 ASP B CA 1
ATOM 1416 C C . ASP B 1 44 ? 6.863 -22.359 -6.504 1 96.62 44 ASP B C 1
ATOM 1418 O O . ASP B 1 44 ? 7.156 -21.172 -6.43 1 96.62 44 ASP B O 1
ATOM 1422 N N . ILE B 1 45 ? 5.676 -22.781 -6.27 1 96.31 45 ILE B N 1
ATOM 1423 C CA . ILE B 1 45 ? 4.559 -21.844 -6.168 1 96.31 45 ILE B CA 1
ATOM 1424 C C . ILE B 1 45 ? 4.523 -21.234 -4.77 1 96.31 45 ILE B C 1
ATOM 1426 O O . ILE B 1 45 ? 3.717 -20.344 -4.492 1 96.31 45 ILE B O 1
ATOM 1430 N N . THR B 1 46 ? 5.418 -21.75 -3.887 1 96.44 46 THR B N 1
ATOM 1431 C CA . THR B 1 46 ? 5.484 -21.203 -2.543 1 96.44 46 THR B CA 1
ATOM 1432 C C . THR B 1 46 ? 6.582 -20.141 -2.449 1 96.44 46 THR B C 1
ATOM 1434 O O . THR B 1 46 ? 6.77 -19.531 -1.398 1 96.44 46 THR B O 1
ATOM 1437 N N . TYR B 1 47 ? 7.223 -19.875 -3.566 1 96.75 47 TYR B N 1
ATOM 1438 C CA . TYR B 1 47 ? 8.297 -18.891 -3.557 1 96.75 47 TYR B CA 1
ATOM 1439 C C . TYR B 1 47 ? 7.766 -17.5 -3.207 1 96.75 47 TYR B C 1
ATOM 1441 O O . TYR B 1 47 ? 6.711 -17.094 -3.697 1 96.75 47 TYR B O 1
ATOM 1449 N N . CYS B 1 48 ? 8.461 -16.797 -2.328 1 96.94 48 CYS B N 1
ATOM 1450 C CA . CYS B 1 48 ? 8.242 -15.391 -2.051 1 96.94 48 CYS B CA 1
ATOM 1451 C C . CYS B 1 48 ? 9.57 -14.648 -1.911 1 96.94 48 CYS B C 1
ATOM 1453 O O . CYS B 1 48 ? 10.602 -15.266 -1.665 1 96.94 48 CYS B O 1
ATOM 1455 N N . ASP B 1 49 ? 9.555 -13.375 -2.178 1 95.38 49 ASP B N 1
ATOM 1456 C CA . ASP B 1 49 ? 10.789 -12.602 -2.068 1 95.38 49 ASP B CA 1
ATOM 1457 C C . ASP B 1 49 ? 11.094 -12.266 -0.611 1 95.38 49 ASP B C 1
ATOM 1459 O O . ASP B 1 49 ? 10.484 -12.82 0.303 1 95.38 49 ASP B O 1
ATOM 1463 N N . GLN B 1 50 ? 12.125 -11.5 -0.397 1 93.81 50 GLN B N 1
ATOM 1464 C CA . GLN B 1 50 ? 12.617 -11.227 0.948 1 93.81 50 GLN B CA 1
ATOM 1465 C C . GLN B 1 50 ? 11.578 -10.461 1.769 1 93.81 50 GLN B C 1
ATOM 1467 O O . GLN B 1 50 ? 11.695 -10.375 2.992 1 93.81 50 GLN B O 1
ATOM 1472 N N . TYR B 1 51 ? 10.586 -9.953 1.17 1 93.38 51 TYR B N 1
ATOM 1473 C CA . TYR B 1 51 ? 9.555 -9.195 1.87 1 93.38 51 TYR B CA 1
ATOM 1474 C C . TYR B 1 51 ? 8.258 -9.992 1.951 1 93.38 51 TYR B C 1
ATOM 1476 O O . TYR B 1 51 ? 7.207 -9.453 2.299 1 93.38 51 TYR B O 1
ATOM 1484 N N . GLY B 1 52 ? 8.328 -11.234 1.466 1 96.06 52 GLY B N 1
ATOM 1485 C CA . GLY B 1 52 ? 7.195 -12.133 1.621 1 96.06 52 GLY B CA 1
ATOM 1486 C C . GLY B 1 52 ? 6.211 -12.062 0.471 1 96.06 52 GLY B C 1
ATOM 1487 O O . GLY B 1 52 ? 5.145 -12.68 0.519 1 96.06 52 GLY B O 1
ATOM 1488 N N . LEU B 1 53 ? 6.551 -11.367 -0.542 1 97.06 53 LEU B N 1
ATOM 1489 C CA . LEU B 1 53 ? 5.652 -11.211 -1.682 1 97.06 53 LEU B CA 1
ATOM 1490 C C . LEU B 1 53 ? 5.668 -12.461 -2.557 1 97.06 53 LEU B C 1
ATOM 1492 O O . LEU B 1 53 ? 6.727 -12.883 -3.027 1 97.06 53 LEU B O 1
ATOM 1496 N N . THR B 1 54 ? 4.559 -12.984 -2.787 1 98.44 54 THR B N 1
ATOM 1497 C CA . THR B 1 54 ? 4.391 -14.086 -3.734 1 98.44 54 THR B CA 1
ATOM 1498 C C . THR B 1 54 ? 4.004 -13.555 -5.113 1 98.44 54 THR B C 1
ATOM 1500 O O . THR B 1 54 ? 3.699 -12.367 -5.262 1 98.44 54 THR B O 1
ATOM 1503 N N . ALA B 1 55 ? 4 -14.461 -6.055 1 98.69 55 ALA B N 1
ATOM 1504 C CA . ALA B 1 55 ? 3.557 -14.094 -7.398 1 98.69 55 ALA B CA 1
ATOM 1505 C C . ALA B 1 55 ? 2.119 -13.578 -7.379 1 98.69 55 ALA B C 1
ATOM 1507 O O . ALA B 1 55 ? 1.775 -12.648 -8.109 1 98.69 55 ALA B O 1
ATOM 1508 N N . LEU B 1 56 ? 1.305 -14.133 -6.527 1 98.81 56 LEU B N 1
ATOM 1509 C CA . LEU B 1 56 ? -0.087 -13.703 -6.445 1 98.81 56 LEU B CA 1
ATOM 1510 C C . LEU B 1 56 ? -0.189 -12.305 -5.859 1 98.81 56 LEU B C 1
ATOM 1512 O O . LEU B 1 56 ? -0.962 -11.477 -6.348 1 98.81 56 LEU B O 1
ATOM 1516 N N . HIS B 1 57 ? 0.591 -12.016 -4.809 1 98.62 57 HIS B N 1
ATOM 1517 C CA . HIS B 1 57 ? 0.666 -10.648 -4.309 1 98.62 57 HIS B CA 1
ATOM 1518 C C . HIS B 1 57 ? 1.013 -9.672 -5.426 1 98.62 57 HIS B C 1
ATOM 1520 O O . HIS B 1 57 ? 0.365 -8.633 -5.57 1 98.62 57 HIS B O 1
ATOM 1526 N N . ALA B 1 58 ? 2.033 -10.047 -6.172 1 98 58 ALA B N 1
ATOM 1527 C CA . ALA B 1 58 ? 2.553 -9.164 -7.219 1 98 58 ALA B CA 1
ATOM 1528 C C . ALA B 1 58 ? 1.506 -8.922 -8.297 1 98 58 ALA B C 1
ATOM 1530 O O . ALA B 1 58 ? 1.291 -7.781 -8.719 1 98 58 ALA B O 1
ATOM 1531 N N . ALA B 1 59 ? 0.865 -9.906 -8.766 1 98.69 59 ALA B N 1
ATOM 1532 C CA . ALA B 1 59 ? -0.181 -9.766 -9.773 1 98.69 59 ALA B CA 1
ATOM 1533 C C . ALA B 1 59 ? -1.347 -8.93 -9.242 1 98.69 59 ALA B C 1
ATOM 1535 O O . ALA B 1 59 ? -1.929 -8.133 -9.977 1 98.69 59 ALA B O 1
ATOM 1536 N N . ALA B 1 60 ? -1.687 -9.086 -7.969 1 98.62 60 ALA B N 1
ATOM 1537 C CA . ALA B 1 60 ? -2.834 -8.43 -7.352 1 98.62 60 ALA B CA 1
ATOM 1538 C C . ALA B 1 60 ? -2.613 -6.918 -7.262 1 98.62 60 ALA B C 1
ATOM 1540 O O . ALA B 1 60 ? -3.477 -6.133 -7.66 1 98.62 60 ALA B O 1
ATOM 1541 N N . ILE B 1 61 ? -1.463 -6.559 -6.746 1 97.69 61 ILE B N 1
ATOM 1542 C CA . ILE B 1 61 ? -1.216 -5.137 -6.52 1 97.69 61 ILE B CA 1
ATOM 1543 C C . ILE B 1 61 ? -1.157 -4.402 -7.855 1 97.69 61 ILE B C 1
ATOM 1545 O O . ILE B 1 61 ? -1.58 -3.248 -7.953 1 97.69 61 ILE B O 1
ATOM 1549 N N . LYS B 1 62 ? -0.733 -5.121 -8.953 1 96.56 62 LYS B N 1
ATOM 1550 C CA . LYS B 1 62 ? -0.596 -4.508 -10.273 1 96.56 62 LYS B CA 1
ATOM 1551 C C . LYS B 1 62 ? -1.901 -4.59 -11.055 1 96.56 62 LYS B C 1
ATOM 1553 O O . LYS B 1 62 ? -2.004 -4.051 -12.164 1 96.56 62 LYS B O 1
ATOM 1558 N N . GLY B 1 63 ? -2.807 -5.281 -10.516 1 97.88 63 GLY B N 1
ATOM 1559 C CA . GLY B 1 63 ? -4.105 -5.379 -11.164 1 97.88 63 GLY B CA 1
ATOM 1560 C C . GLY B 1 63 ? -4.105 -6.293 -12.375 1 97.88 63 GLY B C 1
ATOM 1561 O O . GLY B 1 63 ? -4.863 -6.082 -13.32 1 97.88 63 GLY B O 1
ATOM 1562 N N . HIS B 1 64 ? -3.182 -7.223 -12.445 1 98.31 64 HIS B N 1
ATOM 1563 C CA . HIS B 1 64 ? -3.166 -8.219 -13.508 1 98.31 64 HIS B CA 1
ATOM 1564 C C . HIS B 1 64 ? -4.156 -9.344 -13.227 1 98.31 64 HIS B C 1
ATOM 1566 O O . HIS B 1 64 ? -3.758 -10.438 -12.836 1 98.31 64 HIS B O 1
ATOM 1572 N N . LYS B 1 65 ? -5.359 -9.031 -13.492 1 98.81 65 LYS B N 1
ATOM 1573 C CA . LYS B 1 65 ? -6.469 -9.891 -13.109 1 98.81 65 LYS B CA 1
ATOM 1574 C C . LYS B 1 65 ? -6.32 -11.289 -13.719 1 98.81 65 LYS B C 1
ATOM 1576 O O . LYS B 1 65 ? -6.492 -12.289 -13.023 1 98.81 65 LYS B O 1
ATOM 1581 N N . ASP B 1 66 ? -5.957 -11.359 -14.992 1 98.81 66 ASP B N 1
ATOM 1582 C CA . ASP B 1 66 ? -5.863 -12.648 -15.672 1 98.81 66 ASP B CA 1
ATOM 1583 C C . ASP B 1 66 ? -4.719 -13.484 -15.109 1 98.81 66 ASP B C 1
ATOM 1585 O O . ASP B 1 66 ? -4.855 -14.703 -14.938 1 98.81 66 ASP B O 1
ATOM 1589 N N . VAL B 1 67 ? -3.65 -12.852 -14.82 1 98.88 67 VAL B N 1
ATOM 1590 C CA . VAL B 1 67 ? -2.525 -13.547 -14.203 1 98.88 67 VAL B CA 1
ATOM 1591 C C . VAL B 1 67 ? -2.918 -14.039 -12.812 1 98.88 67 VAL B C 1
ATOM 1593 O O . VAL B 1 67 ? -2.652 -15.188 -12.453 1 98.88 67 VAL B O 1
ATOM 1596 N N . ALA B 1 68 ? -3.566 -13.172 -12.047 1 98.88 68 ALA B N 1
ATOM 1597 C CA . ALA B 1 68 ? -3.996 -13.539 -10.703 1 98.88 68 ALA B CA 1
ATOM 1598 C C . ALA B 1 68 ? -4.941 -14.742 -10.742 1 98.88 68 ALA B C 1
ATOM 1600 O O . ALA B 1 68 ? -4.805 -15.672 -9.945 1 98.88 68 ALA B O 1
ATOM 1601 N N . LEU B 1 69 ? -5.828 -14.711 -11.641 1 98.88 69 LEU B N 1
ATOM 1602 C CA . LEU B 1 69 ? -6.77 -15.82 -11.781 1 98.88 69 LEU B CA 1
ATOM 1603 C C . LEU B 1 69 ? -6.039 -17.125 -12.102 1 98.88 69 LEU B C 1
ATOM 1605 O O . LEU B 1 69 ? -6.312 -18.156 -11.5 1 98.88 69 LEU B O 1
ATOM 1609 N N . MET B 1 70 ? -5.145 -17.047 -13.023 1 98.81 70 MET B N 1
ATOM 1610 C CA . MET B 1 70 ? -4.363 -18.219 -13.383 1 98.81 70 MET B CA 1
ATOM 1611 C C . MET B 1 70 ? -3.59 -18.766 -12.18 1 98.81 70 MET B C 1
ATOM 1613 O O . MET B 1 70 ? -3.545 -19.969 -11.953 1 98.81 70 MET B O 1
ATOM 1617 N N . LEU B 1 71 ? -3.006 -17.906 -11.414 1 98.88 71 LEU B N 1
ATOM 1618 C CA . LEU B 1 71 ? -2.248 -18.312 -10.234 1 98.88 71 LEU B CA 1
ATOM 1619 C C . LEU B 1 71 ? -3.15 -19 -9.211 1 98.88 71 LEU B C 1
ATOM 1621 O O . LEU B 1 71 ? -2.762 -20 -8.602 1 98.88 71 LEU B O 1
ATOM 1625 N N . VAL B 1 72 ? -4.344 -18.516 -9.047 1 98.75 72 VAL B N 1
ATOM 1626 C CA . VAL B 1 72 ? -5.312 -19.125 -8.141 1 98.75 72 VAL B CA 1
ATOM 1627 C C . VAL B 1 72 ? -5.656 -20.531 -8.625 1 98.75 72 VAL B C 1
ATOM 1629 O O . VAL B 1 72 ? -5.695 -21.484 -7.836 1 98.75 72 VAL B O 1
ATOM 1632 N N . GLU B 1 73 ? -5.812 -20.625 -9.898 1 98.19 73 GLU B N 1
ATOM 1633 C CA . GLU B 1 73 ? -6.105 -21.938 -10.492 1 98.19 73 GLU B CA 1
ATOM 1634 C C . GLU B 1 73 ? -4.934 -22.891 -10.305 1 98.19 73 GLU B C 1
ATOM 1636 O O . GLU B 1 73 ? -5.137 -24.109 -10.164 1 98.19 73 GLU B O 1
ATOM 1641 N N . PHE B 1 74 ? -3.74 -22.359 -10.281 1 98.06 74 PHE B N 1
ATOM 1642 C CA . PHE B 1 74 ? -2.533 -23.156 -10.125 1 98.06 74 PHE B CA 1
ATOM 1643 C C . PHE B 1 74 ? -2.355 -23.578 -8.672 1 98.06 74 PHE B C 1
ATOM 1645 O O . PHE B 1 74 ? -1.487 -24.406 -8.359 1 98.06 74 PHE B O 1
ATOM 1652 N N . GLY B 1 75 ? -3.084 -23 -7.773 1 98.19 75 GLY B N 1
ATOM 1653 C CA . GLY B 1 75 ? -3.049 -23.453 -6.391 1 98.19 75 GLY B CA 1
ATOM 1654 C C . GLY B 1 75 ? -2.387 -22.469 -5.453 1 98.19 75 GLY B C 1
ATOM 1655 O O . GLY B 1 75 ? -2.121 -22.781 -4.293 1 98.19 75 GLY B O 1
ATOM 1656 N N . PHE B 1 76 ? -2.072 -21.266 -5.977 1 98.56 76 PHE B N 1
ATOM 1657 C CA . PHE B 1 76 ? -1.518 -20.266 -5.074 1 98.56 76 PHE B CA 1
ATOM 1658 C C . PHE B 1 76 ? -2.508 -19.922 -3.967 1 98.56 76 PHE B C 1
ATOM 1660 O O . PHE B 1 76 ? -3.713 -19.844 -4.211 1 98.56 76 PHE B O 1
ATOM 1667 N N . ASP B 1 77 ? -1.964 -19.688 -2.789 1 98.5 77 ASP B N 1
ATOM 1668 C CA . ASP B 1 77 ? -2.734 -19.453 -1.571 1 98.5 77 ASP B CA 1
ATOM 1669 C C . ASP B 1 77 ? -3.266 -18.031 -1.516 1 98.5 77 ASP B C 1
ATOM 1671 O O . ASP B 1 77 ? -2.49 -17.078 -1.409 1 98.5 77 ASP B O 1
ATOM 1675 N N . LEU B 1 78 ? -4.535 -17.859 -1.521 1 98.75 78 LEU B N 1
ATOM 1676 C CA . LEU B 1 78 ? -5.199 -16.562 -1.474 1 98.75 78 LEU B CA 1
ATOM 1677 C C . LEU B 1 78 ? -4.922 -15.859 -0.149 1 98.75 78 LEU B C 1
ATOM 1679 O O . LEU B 1 78 ? -5.094 -14.648 -0.04 1 98.75 78 LEU B O 1
ATOM 1683 N N . GLU B 1 79 ? -4.508 -16.672 0.839 1 98.75 79 GLU B N 1
ATOM 1684 C CA . GLU B 1 79 ? -4.348 -16.125 2.18 1 98.75 79 GLU B CA 1
ATOM 1685 C C . GLU B 1 79 ? -2.877 -16.047 2.576 1 98.75 79 GLU B C 1
ATOM 1687 O O . GLU B 1 79 ? -2.551 -15.938 3.76 1 98.75 79 GLU B O 1
ATOM 1692 N N . SER B 1 80 ? -1.999 -16.281 1.516 1 98.44 80 SER B N 1
ATOM 1693 C CA . SER B 1 80 ? -0.585 -16.047 1.798 1 98.44 80 SER B CA 1
ATOM 1694 C C . SER B 1 80 ? -0.342 -14.633 2.309 1 98.44 80 SER B C 1
ATOM 1696 O O . SER B 1 80 ? -1.02 -13.695 1.892 1 98.44 80 SER B O 1
ATOM 1698 N N . ARG B 1 81 ? 0.651 -14.469 3.258 1 98.12 81 ARG B N 1
ATOM 1699 C CA . ARG B 1 81 ? 0.897 -13.18 3.887 1 98.12 81 ARG B CA 1
ATOM 1700 C C . ARG B 1 81 ? 2.32 -12.703 3.617 1 98.12 81 ARG B C 1
ATOM 1702 O O . ARG B 1 81 ? 3.271 -13.477 3.725 1 98.12 81 ARG B O 1
ATOM 1709 N N . ASP B 1 82 ? 2.391 -11.398 3.24 1 96.62 82 ASP B N 1
ATOM 1710 C CA . ASP B 1 82 ? 3.725 -10.82 3.129 1 96.62 82 ASP B CA 1
ATOM 1711 C C . ASP B 1 82 ? 4.266 -10.414 4.496 1 96.62 82 ASP B C 1
ATOM 1713 O O . ASP B 1 82 ? 3.701 -10.789 5.527 1 96.62 82 ASP B O 1
ATOM 1717 N N . GLY B 1 83 ? 5.371 -9.758 4.488 1 95.5 83 GLY B N 1
ATOM 1718 C CA . GLY B 1 83 ? 6.051 -9.406 5.727 1 95.5 83 GLY B CA 1
ATOM 1719 C C . GLY B 1 83 ? 5.227 -8.492 6.617 1 95.5 83 GLY B C 1
ATOM 1720 O O . GLY B 1 83 ? 5.512 -8.359 7.809 1 95.5 83 GLY B O 1
ATOM 1721 N N . GLU B 1 84 ? 4.207 -7.867 6.117 1 95.12 84 GLU B N 1
ATOM 1722 C CA . GLU B 1 84 ? 3.352 -6.957 6.875 1 95.12 84 GLU B CA 1
ATOM 1723 C C . GLU B 1 84 ? 2.002 -7.598 7.184 1 95.12 84 GLU B C 1
ATOM 1725 O O . GLU B 1 84 ? 1.125 -6.957 7.77 1 95.12 84 GLU B O 1
ATOM 1730 N N . GLY B 1 85 ? 1.866 -8.797 6.73 1 97.44 85 GLY B N 1
ATOM 1731 C CA . GLY B 1 85 ? 0.625 -9.516 6.977 1 97.44 85 GLY B CA 1
ATOM 1732 C C . GLY B 1 85 ? -0.426 -9.273 5.91 1 97.44 85 GLY B C 1
ATOM 1733 O O . GLY B 1 85 ? -1.585 -9.656 6.074 1 97.44 85 GLY B O 1
ATOM 1734 N N . HIS B 1 86 ? -0.032 -8.656 4.879 1 97.81 86 HIS B N 1
ATOM 1735 C CA . HIS B 1 86 ? -0.985 -8.43 3.797 1 97.81 86 HIS B CA 1
ATOM 1736 C C . HIS B 1 86 ? -1.231 -9.703 3.002 1 97.81 86 HIS B C 1
ATOM 1738 O O . HIS B 1 86 ? -0.283 -10.375 2.586 1 97.81 86 HIS B O 1
ATOM 1744 N N . VAL B 1 87 ? -2.479 -10.023 2.842 1 98.75 87 VAL B N 1
ATOM 1745 C CA . VAL B 1 87 ? -2.846 -11.055 1.873 1 98.75 87 VAL B CA 1
ATOM 1746 C C . VAL B 1 87 ? -3.023 -10.422 0.494 1 98.75 87 VAL B C 1
ATOM 1748 O O . VAL B 1 87 ? -3.061 -9.195 0.364 1 98.75 87 VAL B O 1
ATOM 1751 N N . PRO B 1 88 ? -3.137 -11.211 -0.598 1 98.88 88 PRO B N 1
ATOM 1752 C CA . PRO B 1 88 ? -3.266 -10.672 -1.952 1 98.88 88 PRO B CA 1
ATOM 1753 C C . PRO B 1 88 ? -4.438 -9.703 -2.09 1 98.88 88 PRO B C 1
ATOM 1755 O O . PRO B 1 88 ? -4.332 -8.695 -2.797 1 98.88 88 PRO B O 1
ATOM 1758 N N . LEU B 1 89 ? -5.516 -9.898 -1.349 1 98.94 89 LEU B N 1
ATOM 1759 C CA . LEU B 1 89 ? -6.664 -9 -1.43 1 98.94 89 LEU B CA 1
ATOM 1760 C C . LEU B 1 89 ? -6.297 -7.602 -0.943 1 98.94 89 LEU B C 1
ATOM 1762 O O . LEU B 1 89 ? -6.707 -6.605 -1.542 1 98.94 89 LEU B O 1
ATOM 1766 N N . HIS B 1 90 ? -5.555 -7.523 0.192 1 98.69 90 HIS B N 1
ATOM 1767 C CA . HIS B 1 90 ? -5.07 -6.215 0.618 1 98.69 90 HIS B CA 1
ATOM 1768 C C . HIS B 1 90 ? -4.363 -5.492 -0.523 1 98.69 90 HIS B C 1
ATOM 1770 O O . HIS B 1 90 ? -4.633 -4.312 -0.776 1 98.69 90 HIS B O 1
ATOM 1776 N N . LEU B 1 91 ? -3.482 -6.27 -1.193 1 98.12 91 LEU B N 1
ATOM 1777 C CA . LEU B 1 91 ? -2.639 -5.652 -2.211 1 98.12 91 LEU B CA 1
ATOM 1778 C C . LEU B 1 91 ? -3.455 -5.297 -3.451 1 98.12 91 LEU B C 1
ATOM 1780 O O . LEU B 1 91 ? -3.18 -4.293 -4.109 1 98.12 91 LEU B O 1
ATOM 1784 N N . ALA B 1 92 ? -4.453 -6.043 -3.799 1 98.69 92 ALA B N 1
ATOM 1785 C CA . ALA B 1 92 ? -5.352 -5.664 -4.887 1 98.69 92 ALA B CA 1
ATOM 1786 C C . ALA B 1 92 ? -6.059 -4.348 -4.586 1 98.69 92 ALA B C 1
ATOM 1788 O O . ALA B 1 92 ? -6.262 -3.525 -5.48 1 98.69 92 ALA B O 1
ATOM 1789 N N . VAL B 1 93 ? -6.43 -4.16 -3.34 1 98.5 93 VAL B N 1
ATOM 1790 C CA . VAL B 1 93 ? -7.07 -2.914 -2.934 1 98.5 93 VAL B CA 1
ATOM 1791 C C . VAL B 1 93 ? -6.086 -1.757 -3.066 1 98.5 93 VAL B C 1
ATOM 1793 O O . VAL B 1 93 ? -6.418 -0.71 -3.629 1 98.5 93 VAL B O 1
ATOM 1796 N N . VAL B 1 94 ? -4.855 -1.987 -2.549 1 96.38 94 VAL B N 1
ATOM 1797 C CA . VAL B 1 94 ? -3.828 -0.957 -2.65 1 96.38 94 VAL B CA 1
ATOM 1798 C C . VAL B 1 94 ? -3.641 -0.556 -4.113 1 96.38 94 VAL B C 1
ATOM 1800 O O . VAL B 1 94 ? -3.498 0.629 -4.426 1 96.38 94 VAL B O 1
ATOM 1803 N N . GLY B 1 95 ? -3.686 -1.502 -4.996 1 96.06 95 GLY B N 1
ATOM 1804 C CA . GLY B 1 95 ? -3.529 -1.245 -6.422 1 96.06 95 GLY B CA 1
ATOM 1805 C C . GLY B 1 95 ? -4.727 -0.547 -7.035 1 96.06 95 GLY B C 1
ATOM 1806 O O . GLY B 1 95 ? -4.637 -0.006 -8.141 1 96.06 95 GLY B O 1
ATOM 1807 N N . GLY B 1 96 ? -5.863 -0.644 -6.371 1 96.5 96 GLY B N 1
ATOM 1808 C CA . GLY B 1 96 ? -7.039 0.111 -6.777 1 96.5 96 GLY B CA 1
ATOM 1809 C C . GLY B 1 96 ? -7.777 -0.515 -7.945 1 96.5 96 GLY B C 1
ATOM 1810 O O . GLY B 1 96 ? -8.531 0.163 -8.641 1 96.5 96 GLY B O 1
ATOM 1811 N N . ASN B 1 97 ? -7.508 -1.691 -8.258 1 97.38 97 ASN B N 1
ATOM 1812 C CA . ASN B 1 97 ? -8.141 -2.346 -9.398 1 97.38 97 ASN B CA 1
ATOM 1813 C C . ASN B 1 97 ? -9.367 -3.154 -8.969 1 97.38 97 ASN B C 1
ATOM 1815 O O . ASN B 1 97 ? -9.234 -4.262 -8.453 1 97.38 97 ASN B O 1
ATOM 1819 N N . LEU B 1 98 ? -10.531 -2.609 -9.273 1 98.75 98 LEU B N 1
ATOM 1820 C CA . LEU B 1 98 ? -11.781 -3.213 -8.82 1 98.75 98 LEU B CA 1
ATOM 1821 C C . LEU B 1 98 ? -11.945 -4.609 -9.406 1 98.75 98 LEU B C 1
ATOM 1823 O O . LEU B 1 98 ? -12.375 -5.535 -8.711 1 98.75 98 LEU B O 1
ATOM 1827 N N . ALA B 1 99 ? -11.625 -4.812 -10.625 1 98.81 99 ALA B N 1
ATOM 1828 C CA . ALA B 1 99 ? -11.812 -6.109 -11.273 1 98.81 99 ALA B CA 1
ATOM 1829 C C . ALA B 1 99 ? -11.008 -7.195 -10.57 1 98.81 99 ALA B C 1
ATOM 1831 O O . ALA B 1 99 ? -11.484 -8.32 -10.391 1 98.81 99 ALA B O 1
ATOM 1832 N N . THR B 1 100 ? -9.797 -6.852 -10.156 1 98.88 100 THR B N 1
ATOM 1833 C CA . THR B 1 100 ? -8.945 -7.812 -9.461 1 98.88 100 THR B CA 1
ATOM 1834 C C . THR B 1 100 ? -9.477 -8.086 -8.055 1 98.88 100 THR B C 1
ATOM 1836 O O . THR B 1 100 ? -9.469 -9.227 -7.594 1 98.88 100 THR B O 1
ATOM 1839 N N . VAL B 1 101 ? -9.969 -7.059 -7.391 1 98.94 101 VAL B N 1
ATOM 1840 C CA . VAL B 1 101 ? -10.586 -7.207 -6.074 1 98.94 101 VAL B CA 1
ATOM 1841 C C . VAL B 1 101 ? -11.781 -8.156 -6.168 1 98.94 101 VAL B C 1
ATOM 1843 O O . VAL B 1 101 ? -11.875 -9.117 -5.398 1 98.94 101 VAL B O 1
ATOM 1846 N N . GLU B 1 102 ? -12.617 -7.934 -7.164 1 98.94 102 GLU B N 1
ATOM 1847 C CA . GLU B 1 102 ? -13.789 -8.773 -7.383 1 98.94 102 GLU B CA 1
ATOM 1848 C C . GLU B 1 102 ? -13.391 -10.219 -7.645 1 98.94 102 GLU B C 1
ATOM 1850 O O . GLU B 1 102 ? -13.969 -11.148 -7.07 1 98.94 102 GLU B O 1
ATOM 1855 N N . MET B 1 103 ? -12.453 -10.367 -8.461 1 98.88 103 MET B N 1
ATOM 1856 C CA . MET B 1 103 ? -12 -11.695 -8.852 1 98.88 103 MET B CA 1
ATOM 1857 C C . MET B 1 103 ? -11.5 -12.477 -7.641 1 98.88 103 MET B C 1
ATOM 1859 O O . MET B 1 103 ? -11.828 -13.656 -7.477 1 98.88 103 MET B O 1
ATOM 1863 N N . LEU B 1 104 ? -10.695 -11.852 -6.797 1 98.94 104 LEU B N 1
ATOM 1864 C CA . LEU B 1 104 ? -10.156 -12.531 -5.621 1 98.94 104 LEU B CA 1
ATOM 1865 C C . LEU B 1 104 ? -11.273 -12.961 -4.68 1 98.94 104 LEU B C 1
ATOM 1867 O O . LEU B 1 104 ? -11.297 -14.102 -4.211 1 98.94 104 LEU B O 1
ATOM 1871 N N . ILE B 1 105 ? -12.219 -12.094 -4.445 1 98.88 105 ILE B N 1
ATOM 1872 C CA . ILE B 1 105 ? -13.312 -12.383 -3.518 1 98.88 105 ILE B CA 1
ATOM 1873 C C . ILE B 1 105 ? -14.203 -13.477 -4.098 1 98.88 105 ILE B C 1
ATOM 1875 O O . ILE B 1 105 ? -14.625 -14.391 -3.379 1 98.88 105 ILE B O 1
ATOM 1879 N N . GLN B 1 106 ? -14.406 -13.367 -5.391 1 98.44 106 GLN B N 1
ATOM 1880 C CA . GLN B 1 106 ? -15.227 -14.375 -6.059 1 98.44 106 GLN B CA 1
ATOM 1881 C C . GLN B 1 106 ? -14.578 -15.758 -5.98 1 98.44 106 GLN B C 1
ATOM 1883 O O . GLN B 1 106 ? -15.266 -16.781 -6.043 1 98.44 106 GLN B O 1
ATOM 1888 N N . ASN B 1 107 ? -13.312 -15.789 -5.766 1 98.69 107 ASN B N 1
ATOM 1889 C CA . ASN B 1 107 ? -12.609 -17.062 -5.73 1 98.69 107 ASN B CA 1
ATOM 1890 C C . ASN B 1 107 ? -12.258 -17.469 -4.301 1 98.69 107 ASN B C 1
ATOM 1892 O O . ASN B 1 107 ? -11.453 -18.391 -4.09 1 98.69 107 ASN B O 1
ATOM 1896 N N . GLY B 1 108 ? -12.727 -16.734 -3.311 1 98.56 108 GLY B N 1
ATOM 1897 C CA . GLY B 1 108 ? -12.688 -17.266 -1.958 1 98.56 108 GLY B CA 1
ATOM 1898 C C . GLY B 1 108 ? -11.789 -16.469 -1.031 1 98.56 108 GLY B C 1
ATOM 1899 O O . GLY B 1 108 ? -11.57 -16.859 0.117 1 98.56 108 GLY B O 1
ATOM 1900 N N . ALA B 1 109 ? -11.258 -15.32 -1.522 1 98.88 109 ALA B N 1
ATOM 1901 C CA . ALA B 1 109 ? -10.469 -14.492 -0.618 1 98.88 109 ALA B CA 1
ATOM 1902 C C . ALA B 1 109 ? -11.312 -13.984 0.548 1 98.88 109 ALA B C 1
ATOM 1904 O O . ALA B 1 109 ? -12.477 -13.633 0.369 1 98.88 109 ALA B O 1
ATOM 1905 N N . ASN B 1 110 ? -10.734 -13.945 1.726 1 98.81 110 ASN B N 1
ATOM 1906 C CA . ASN B 1 110 ? -11.398 -13.422 2.916 1 98.81 110 ASN B CA 1
ATOM 1907 C C . ASN B 1 110 ? -11.57 -11.906 2.852 1 98.81 110 ASN B C 1
ATOM 1909 O O . ASN B 1 110 ? -10.594 -11.164 2.99 1 98.81 110 ASN B O 1
ATOM 1913 N N . VAL B 1 111 ? -12.75 -11.469 2.67 1 98.81 111 VAL B N 1
ATOM 1914 C CA . VAL B 1 111 ? -13.055 -10.055 2.473 1 98.81 111 VAL B CA 1
ATOM 1915 C C . VAL B 1 111 ? -12.672 -9.266 3.721 1 98.81 111 VAL B C 1
ATOM 1917 O O . VAL B 1 111 ? -12.422 -8.062 3.646 1 98.81 111 VAL B O 1
ATOM 1920 N N . ASN B 1 112 ? -12.508 -9.961 4.895 1 98.75 112 ASN B N 1
ATOM 1921 C CA . ASN B 1 112 ? -12.234 -9.297 6.164 1 98.75 112 ASN B CA 1
ATOM 1922 C C . ASN B 1 112 ? -10.836 -9.633 6.676 1 98.75 112 ASN B C 1
ATOM 1924 O O . ASN B 1 112 ? -10.578 -9.586 7.879 1 98.75 112 ASN B O 1
ATOM 1928 N N . ALA B 1 113 ? -10.008 -10.062 5.789 1 98.69 113 ALA B N 1
ATOM 1929 C CA . ALA B 1 113 ? -8.633 -10.359 6.191 1 98.69 113 ALA B CA 1
ATOM 1930 C C . ALA B 1 113 ? -7.996 -9.164 6.895 1 98.69 113 ALA B C 1
ATOM 1932 O O . ALA B 1 113 ? -8.242 -8.016 6.523 1 98.69 113 ALA B O 1
ATOM 1933 N N . LYS B 1 114 ? -7.133 -9.383 7.906 1 97.81 114 LYS B N 1
ATOM 1934 C CA . LYS B 1 114 ? -6.441 -8.328 8.633 1 97.81 114 LYS B CA 1
ATOM 1935 C C . LYS B 1 114 ? -4.93 -8.438 8.477 1 97.81 114 LYS B C 1
ATOM 1937 O O . LYS B 1 114 ? -4.375 -9.539 8.539 1 97.81 114 LYS B O 1
ATOM 1942 N N . SER B 1 115 ? -4.273 -7.301 8.195 1 97.06 115 SER B N 1
ATOM 1943 C CA . SER B 1 115 ? -2.816 -7.234 8.242 1 97.06 115 SER B CA 1
ATOM 1944 C C . SER B 1 115 ? -2.305 -7.328 9.68 1 97.06 115 SER B C 1
ATOM 1946 O O . SER B 1 115 ? -3.086 -7.527 10.609 1 97.06 115 SER B O 1
ATOM 1948 N N . LYS B 1 116 ? -0.997 -7.223 9.828 1 94.81 116 LYS B N 1
ATOM 1949 C CA . LYS B 1 116 ? -0.401 -7.297 11.164 1 94.81 116 LYS B CA 1
ATOM 1950 C C . LYS B 1 116 ? -0.879 -6.148 12.047 1 94.81 116 LYS B C 1
ATOM 1952 O O . LYS B 1 116 ? -1.019 -6.309 13.258 1 94.81 116 LYS B O 1
ATOM 1957 N N . SER B 1 117 ? -1.132 -5.016 11.406 1 93.69 117 SER B N 1
ATOM 1958 C CA . SER B 1 117 ? -1.574 -3.844 12.148 1 93.69 117 SER B CA 1
ATOM 1959 C C . SER B 1 117 ? -3.088 -3.85 12.344 1 93.69 117 SER B C 1
ATOM 1961 O O . SER B 1 117 ? -3.643 -2.947 12.969 1 93.69 117 SER B O 1
ATOM 1963 N N . GLY B 1 118 ? -3.764 -4.812 11.703 1 96.19 118 GLY B N 1
ATOM 1964 C CA . GLY B 1 118 ? -5.207 -4.922 11.844 1 96.19 118 GLY B CA 1
ATOM 1965 C C . GLY B 1 118 ? -5.965 -4.27 10.703 1 96.19 118 GLY B C 1
ATOM 1966 O O . GLY B 1 118 ? -7.199 -4.23 10.711 1 96.19 118 GLY B O 1
ATOM 1967 N N . ALA B 1 119 ? -5.215 -3.785 9.727 1 96 119 ALA B N 1
ATOM 1968 C CA . ALA B 1 119 ? -5.867 -3.121 8.602 1 96 119 ALA B CA 1
ATOM 1969 C C . ALA B 1 119 ? -6.637 -4.125 7.742 1 96 119 ALA B C 1
ATOM 1971 O O . ALA B 1 119 ? -6.125 -5.203 7.434 1 96 119 ALA B O 1
ATOM 1972 N N . THR B 1 120 ? -7.879 -3.725 7.367 1 97.94 120 THR B N 1
ATOM 1973 C CA . THR B 1 120 ? -8.703 -4.551 6.496 1 97.94 120 THR B CA 1
ATOM 1974 C C . THR B 1 120 ? -8.703 -4.004 5.07 1 97.94 120 THR B C 1
ATOM 1976 O O . THR B 1 120 ? -8.352 -2.844 4.848 1 97.94 120 THR B O 1
ATOM 1979 N N . PRO B 1 121 ? -9.156 -4.863 4.125 1 98.62 121 PRO B N 1
ATOM 1980 C CA . PRO B 1 121 ? -9.344 -4.34 2.768 1 98.62 121 PRO B CA 1
ATOM 1981 C C . PRO B 1 121 ? -10.312 -3.156 2.723 1 98.62 121 PRO B C 1
ATOM 1983 O O . PRO B 1 121 ? -10.055 -2.176 2.02 1 98.62 121 PRO B O 1
ATOM 1986 N N . LEU B 1 122 ? -11.344 -3.164 3.514 1 98.44 122 LEU B N 1
ATOM 1987 C CA . LEU B 1 122 ? -12.312 -2.076 3.539 1 98.44 122 LEU B CA 1
ATOM 1988 C C . LEU B 1 122 ? -11.68 -0.791 4.055 1 98.44 122 LEU B C 1
ATOM 1990 O O . LEU B 1 122 ? -11.852 0.277 3.465 1 98.44 122 LEU B O 1
ATOM 1994 N N . TYR B 1 123 ? -10.984 -0.938 5.125 1 97.12 123 TYR B N 1
ATOM 1995 C CA . TYR B 1 123 ? -10.297 0.243 5.637 1 97.12 123 TYR B CA 1
ATOM 1996 C C . TYR B 1 123 ? -9.375 0.838 4.578 1 97.12 123 TYR B C 1
ATOM 1998 O O . TYR B 1 123 ? -9.391 2.049 4.34 1 97.12 123 TYR B O 1
ATOM 2006 N N . MET B 1 124 ? -8.547 -0.034 3.961 1 96.5 124 MET B N 1
ATOM 2007 C CA . MET B 1 124 ? -7.578 0.421 2.965 1 96.5 124 MET B CA 1
ATOM 2008 C C . MET B 1 124 ? -8.281 1.128 1.811 1 96.5 124 MET B C 1
ATOM 2010 O O . MET B 1 124 ? -7.859 2.209 1.393 1 96.5 124 MET B O 1
ATOM 2014 N N . ALA B 1 125 ? -9.383 0.563 1.351 1 97.62 125 ALA B N 1
ATOM 2015 C CA . ALA B 1 125 ? -10.125 1.153 0.239 1 97.62 125 ALA B CA 1
ATOM 2016 C C . ALA B 1 125 ? -10.672 2.529 0.613 1 97.62 125 ALA B C 1
ATOM 2018 O O . ALA B 1 125 ? -10.617 3.463 -0.19 1 97.62 125 ALA B O 1
ATOM 2019 N N . THR B 1 126 ? -11.203 2.637 1.803 1 95.19 126 THR B N 1
ATOM 2020 C CA . THR B 1 126 ? -11.758 3.9 2.275 1 95.19 126 THR B CA 1
ATOM 2021 C C . THR B 1 126 ? -10.656 4.945 2.434 1 95.19 126 THR B C 1
ATOM 2023 O O . THR B 1 126 ? -10.805 6.082 1.976 1 95.19 126 THR B O 1
ATOM 2026 N N . ALA B 1 127 ? -9.602 4.457 3.043 1 90.56 127 ALA B N 1
ATOM 2027 C CA . ALA B 1 127 ? -8.484 5.367 3.281 1 90.56 127 ALA B CA 1
ATOM 2028 C C . ALA B 1 127 ? -7.906 5.883 1.965 1 90.56 127 ALA B C 1
ATOM 2030 O O . ALA B 1 127 ? -7.461 7.027 1.883 1 90.56 127 ALA B O 1
ATOM 2031 N N . MET B 1 128 ? -7.973 5.066 0.955 1 92.19 128 MET B N 1
ATOM 2032 C CA . MET B 1 128 ? -7.395 5.414 -0.34 1 92.19 128 MET B CA 1
ATOM 2033 C C . MET B 1 128 ? -8.422 6.113 -1.225 1 92.19 128 MET B C 1
ATOM 2035 O O . MET B 1 128 ? -8.094 6.582 -2.314 1 92.19 128 MET B O 1
ATOM 2039 N N . GLY B 1 129 ? -9.664 6.156 -0.774 1 90.56 129 GLY B N 1
ATOM 2040 C CA . GLY B 1 129 ? -10.703 6.848 -1.515 1 90.56 129 GLY B CA 1
ATOM 2041 C C . GLY B 1 129 ? -11.195 6.07 -2.723 1 90.56 129 GLY B C 1
ATOM 2042 O O . GLY B 1 129 ? -11.602 6.664 -3.727 1 90.56 129 GLY B O 1
ATOM 2043 N N . TYR B 1 130 ? -11.016 4.84 -2.742 1 95.25 130 TYR B N 1
ATOM 2044 C CA . TYR B 1 130 ? -11.539 3.992 -3.809 1 95.25 130 TYR B CA 1
ATOM 2045 C C . TYR B 1 130 ? -13.008 3.66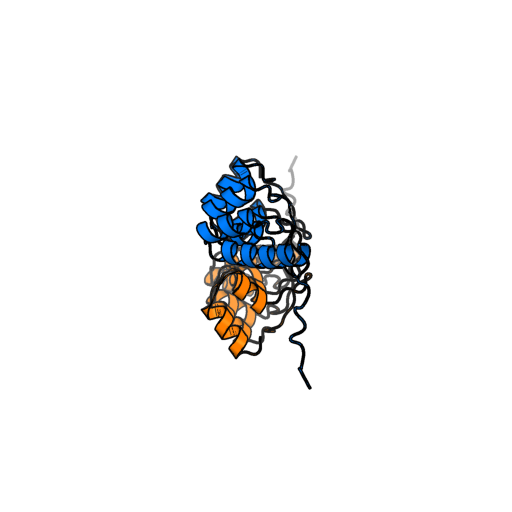6 -3.578 1 95.25 130 TYR B C 1
ATOM 2047 O O . TYR B 1 130 ? -13.344 2.6 -3.057 1 95.25 130 TYR B O 1
ATOM 2055 N N . ASP B 1 131 ? -13.82 4.578 -4.07 1 96.69 131 ASP B N 1
ATOM 2056 C CA . ASP B 1 131 ? -15.242 4.531 -3.74 1 96.69 131 ASP B CA 1
ATOM 2057 C C . ASP B 1 131 ? -15.898 3.275 -4.309 1 96.69 131 ASP B C 1
ATOM 2059 O O . ASP B 1 131 ? -16.734 2.65 -3.646 1 96.69 131 ASP B O 1
ATOM 2063 N N . ASP B 1 132 ? -15.516 2.916 -5.465 1 98.25 132 ASP B N 1
ATOM 2064 C CA . ASP B 1 132 ? -16.125 1.74 -6.082 1 98.25 132 ASP B CA 1
ATOM 2065 C C . ASP B 1 132 ? -15.688 0.462 -5.367 1 98.25 132 ASP B C 1
ATOM 2067 O O . ASP B 1 132 ? -16.5 -0.432 -5.137 1 98.25 132 ASP B O 1
ATOM 2071 N N . ILE B 1 133 ? -14.453 0.424 -4.949 1 98.69 133 ILE B N 1
ATOM 2072 C CA . ILE B 1 133 ? -13.969 -0.732 -4.203 1 98.69 133 ILE B CA 1
ATOM 2073 C C . ILE B 1 133 ? -14.609 -0.762 -2.82 1 98.69 133 ILE B C 1
ATOM 2075 O O . ILE B 1 133 ? -15.016 -1.823 -2.34 1 98.69 133 ILE B O 1
ATOM 2079 N N . THR B 1 134 ? -14.711 0.356 -2.217 1 98.5 134 THR B N 1
ATOM 2080 C CA . THR B 1 134 ? -15.359 0.469 -0.911 1 98.5 134 THR B CA 1
ATOM 2081 C C . THR B 1 134 ? -16.781 -0.067 -0.964 1 98.5 134 THR B C 1
ATOM 2083 O O . THR B 1 134 ? -17.172 -0.903 -0.144 1 98.5 134 THR B O 1
ATOM 2086 N N . GLU B 1 135 ? -17.469 0.405 -1.927 1 98.69 135 GLU B N 1
ATOM 2087 C CA . GLU B 1 135 ? -18.844 -0.033 -2.08 1 98.69 135 GLU B CA 1
ATOM 2088 C C . GLU B 1 135 ? -18.922 -1.54 -2.309 1 98.69 135 GLU B C 1
ATOM 2090 O O . GLU B 1 135 ? -19.766 -2.219 -1.72 1 98.69 135 GLU B O 1
ATOM 2095 N N . PHE B 1 136 ? -18.078 -2.039 -3.107 1 98.88 136 PHE B N 1
ATOM 2096 C CA . PHE B 1 136 ? -18.078 -3.467 -3.406 1 98.88 136 PHE B CA 1
ATOM 2097 C C . PHE B 1 136 ? -17.766 -4.281 -2.156 1 98.88 136 PHE B C 1
ATOM 2099 O O . PHE B 1 136 ? -18.438 -5.27 -1.87 1 98.88 136 PHE B O 1
ATOM 2106 N N . LEU B 1 137 ? -16.734 -3.895 -1.449 1 98.81 137 LEU B N 1
ATOM 2107 C CA . LEU B 1 137 ? -16.359 -4.625 -0.243 1 98.81 137 LEU B CA 1
ATOM 2108 C C . LEU B 1 137 ? -17.5 -4.629 0.765 1 98.81 137 LEU B C 1
ATOM 2110 O O . LEU B 1 137 ? -17.766 -5.648 1.402 1 98.81 137 LEU B O 1
ATOM 2114 N N . ILE B 1 138 ? -18.203 -3.529 0.908 1 98.62 138 ILE B N 1
ATOM 2115 C CA . ILE B 1 138 ? -19.359 -3.438 1.799 1 98.62 138 ILE B CA 1
ATOM 2116 C C . ILE B 1 138 ? -20.438 -4.418 1.351 1 98.62 138 ILE B C 1
ATOM 2118 O O . ILE B 1 138 ? -21 -5.152 2.17 1 98.62 138 ILE B O 1
ATOM 2122 N N . SER B 1 139 ? -20.656 -4.473 0.074 1 98.38 139 SER B N 1
ATOM 2123 C CA . SER B 1 139 ? -21.672 -5.348 -0.475 1 98.38 139 SER B CA 1
ATOM 2124 C C . SER B 1 139 ? -21.344 -6.816 -0.228 1 98.38 139 SER B C 1
ATOM 2126 O O . SER B 1 139 ? -22.219 -7.676 -0.284 1 98.38 139 SER B O 1
ATOM 2128 N N . ARG B 1 140 ? -20.109 -7.098 0.018 1 98.31 140 ARG B N 1
ATOM 2129 C CA . ARG B 1 140 ? -19.672 -8.477 0.199 1 98.31 140 ARG B CA 1
ATOM 2130 C C . ARG B 1 140 ? -19.453 -8.797 1.675 1 98.31 140 ARG B C 1
ATOM 2132 O O . ARG B 1 140 ? -18.938 -9.859 2.018 1 98.31 140 ARG B O 1
ATOM 2139 N N . GLY B 1 141 ? -19.797 -7.863 2.531 1 96.44 141 GLY B N 1
ATOM 2140 C CA . GLY B 1 141 ? -19.734 -8.109 3.963 1 96.44 141 GLY B CA 1
ATOM 2141 C C . GLY B 1 141 ? -18.453 -7.602 4.59 1 96.44 141 GLY B C 1
ATOM 2142 O O . GLY B 1 141 ? -18.047 -8.07 5.66 1 96.44 141 GLY B O 1
ATOM 2143 N N . GLY B 1 142 ? -17.828 -6.781 3.832 1 93.62 142 GLY B N 1
ATOM 2144 C CA . GLY B 1 142 ? -16.672 -6.137 4.441 1 93.62 142 GLY B CA 1
ATOM 2145 C C . GLY B 1 142 ? -17.047 -5.148 5.531 1 93.62 142 GLY B C 1
ATOM 2146 O O . GLY B 1 142 ? -18.219 -4.789 5.676 1 93.62 142 GLY B O 1
#